Protein AF-A0A7R9IXK2-F1 (afdb_monomer_lite)

Sequence (200 aa):
MEGKEGFDNQINLCRDLGLNPGPPTQKSDTLPLDPHVTKNQTYYYDVICHPTFLPSGLEVESRCATEFIAEFRASGGAAFKRLSPKVIRFARYGCANRPFFHIVVMETKKGQHTQCIEQIGSFDPLTNKYNEKLVSLNFERIKYWIGHGAIPSTPVAELLGLAGFFPVHPRTYMTAWRNRRANESREAVEQSPENIALSN

Radius of gyration: 29.55 Å; chains: 1; bounding box: 87×49×81 Å

Structure (mmCIF, N/CA/C/O backbone):
data_AF-A0A7R9IXK2-F1
#
_entry.id   AF-A0A7R9IXK2-F1
#
loop_
_atom_site.group_PDB
_atom_site.id
_atom_site.type_symbol
_atom_site.label_atom_id
_atom_site.label_alt_id
_atom_site.label_comp_id
_atom_site.label_asym_id
_atom_site.label_entity_id
_atom_site.label_seq_id
_atom_site.pdbx_PDB_ins_code
_atom_site.Cartn_x
_atom_site.Cartn_y
_atom_site.Cartn_z
_atom_site.occupancy
_atom_site.B_iso_or_equiv
_atom_site.auth_seq_id
_atom_site.auth_comp_id
_atom_site.auth_asym_id
_atom_site.auth_atom_id
_atom_site.pdbx_PDB_model_num
ATOM 1 N N . MET A 1 1 ? -8.188 -30.125 -46.316 1.00 49.53 1 MET A N 1
ATOM 2 C CA . MET A 1 1 ? -7.495 -28.856 -46.629 1.00 49.5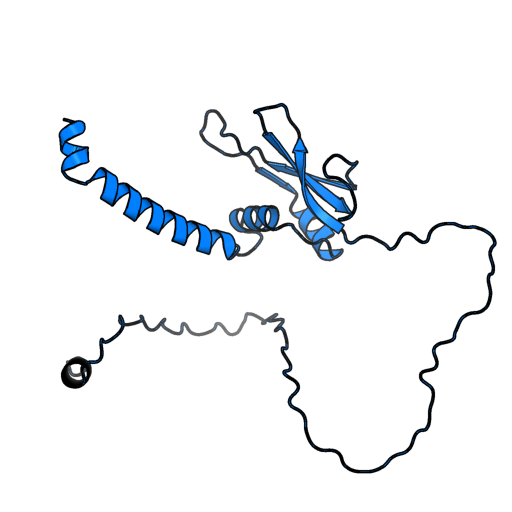3 1 MET A CA 1
ATOM 3 C C . MET A 1 1 ? -8.495 -27.821 -47.162 1.00 49.53 1 MET A C 1
ATOM 5 O O . MET A 1 1 ? -8.186 -27.122 -48.108 1.00 49.53 1 MET A O 1
ATOM 9 N N . GLU A 1 2 ? -9.676 -27.679 -46.548 1.00 48.72 2 GLU A N 1
ATOM 10 C CA . GLU A 1 2 ? -10.772 -26.847 -47.103 1.00 48.72 2 GLU A CA 1
ATOM 11 C C . GLU A 1 2 ? -11.059 -25.575 -46.280 1.00 48.72 2 GLU A C 1
ATOM 13 O O . GLU A 1 2 ? -11.983 -24.828 -46.566 1.00 48.72 2 GLU A O 1
ATOM 18 N N . GLY A 1 3 ? -10.268 -25.295 -45.239 1.00 46.47 3 GLY A N 1
ATOM 19 C CA . GLY A 1 3 ? -10.552 -24.206 -44.293 1.00 46.47 3 GLY A CA 1
ATOM 20 C C . GLY A 1 3 ? -9.885 -22.858 -44.588 1.00 46.47 3 GLY A C 1
ATOM 21 O O . GLY A 1 3 ? -10.083 -21.929 -43.811 1.00 46.47 3 GLY A O 1
ATOM 22 N N . LYS A 1 4 ? -9.059 -22.738 -45.638 1.00 51.41 4 LYS A N 1
ATOM 23 C CA . LYS A 1 4 ? -8.300 -21.500 -45.923 1.00 51.41 4 LYS A CA 1
ATOM 24 C C . LYS A 1 4 ? -8.951 -20.597 -46.974 1.00 51.41 4 LYS A C 1
ATOM 26 O O . LYS A 1 4 ? -8.846 -19.383 -46.860 1.00 51.41 4 LYS A O 1
ATOM 31 N N . GLU A 1 5 ? -9.706 -21.157 -47.919 1.00 53.94 5 GLU A N 1
ATOM 32 C CA . GLU A 1 5 ? -10.264 -20.388 -49.045 1.00 53.94 5 GLU A CA 1
ATOM 33 C C . GLU A 1 5 ? -11.353 -19.384 -48.622 1.00 53.94 5 GLU A C 1
ATOM 35 O O . GLU A 1 5 ? -11.501 -18.324 -49.226 1.00 53.94 5 GLU A O 1
ATOM 40 N N . GLY A 1 6 ? -12.089 -19.662 -47.540 1.00 55.12 6 GLY A N 1
ATOM 41 C CA . GLY A 1 6 ? -13.133 -18.759 -47.041 1.00 55.12 6 GLY A CA 1
ATOM 42 C C . GLY A 1 6 ? -12.601 -17.470 -46.403 1.00 55.12 6 GLY A C 1
ATOM 43 O O . GLY A 1 6 ? -13.255 -16.433 -46.483 1.00 55.12 6 GLY A O 1
ATOM 44 N N . PHE A 1 7 ? -11.411 -17.513 -45.795 1.00 56.81 7 PHE A N 1
ATOM 45 C CA . PHE A 1 7 ? -10.833 -16.364 -45.089 1.00 56.81 7 PHE A CA 1
ATOM 46 C C . PHE A 1 7 ? -10.181 -15.374 -46.064 1.00 56.81 7 PHE A C 1
ATOM 48 O O . PHE A 1 7 ? -10.361 -14.161 -45.937 1.00 56.81 7 PHE A O 1
ATOM 55 N N . ASP A 1 8 ? -9.509 -15.891 -47.095 1.00 60.19 8 ASP A N 1
ATOM 56 C CA . ASP A 1 8 ? -8.846 -15.072 -48.113 1.00 60.19 8 ASP A CA 1
ATOM 57 C C . ASP A 1 8 ? -9.864 -14.299 -48.979 1.00 60.19 8 ASP A C 1
ATOM 59 O O . ASP A 1 8 ? -9.653 -13.125 -49.292 1.00 60.19 8 ASP A O 1
ATOM 63 N N . ASN A 1 9 ? -11.032 -14.892 -49.270 1.00 64.62 9 ASN A N 1
ATOM 64 C CA . ASN A 1 9 ? -12.129 -14.219 -49.983 1.00 64.62 9 ASN A CA 1
ATOM 65 C C . ASN A 1 9 ? -12.739 -13.052 -49.188 1.00 64.62 9 ASN A C 1
ATOM 67 O O . ASN A 1 9 ? -13.148 -12.044 -49.767 1.00 64.62 9 ASN A O 1
ATOM 71 N N . GLN A 1 10 ? -12.760 -13.150 -47.857 1.00 60.91 10 GLN A N 1
ATOM 72 C CA . GLN A 1 10 ? -13.303 -12.111 -46.982 1.00 60.91 10 GLN A CA 1
ATOM 73 C C . GLN A 1 10 ? -12.334 -10.925 -46.824 1.00 60.91 10 GLN A C 1
ATOM 75 O O . GLN A 1 10 ? -12.770 -9.779 -46.731 1.00 60.91 10 GLN A O 1
ATOM 80 N N . ILE A 1 11 ? -11.020 -11.177 -46.867 1.00 63.00 11 ILE A N 1
ATOM 81 C CA . ILE A 1 11 ? -9.988 -10.127 -46.872 1.00 63.00 11 ILE A CA 1
ATOM 82 C C . ILE A 1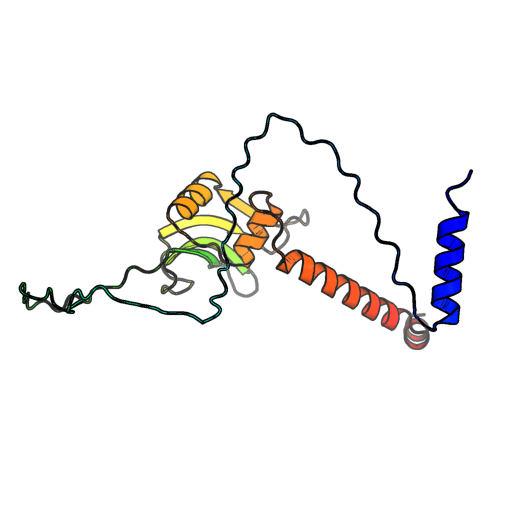 11 ? -10.013 -9.331 -48.183 1.00 63.00 11 ILE A C 1
ATOM 84 O O . ILE A 1 11 ? -9.900 -8.103 -48.150 1.00 63.00 11 ILE A O 1
ATOM 88 N N . ASN A 1 12 ? -10.190 -10.005 -49.324 1.00 62.84 12 ASN A N 1
ATOM 89 C CA . ASN A 1 12 ? -10.242 -9.346 -50.632 1.00 62.84 12 ASN A CA 1
ATOM 90 C C . ASN A 1 12 ? -11.483 -8.444 -50.774 1.00 62.84 12 ASN A C 1
ATOM 92 O O . ASN A 1 12 ? -11.345 -7.294 -51.182 1.00 62.84 12 ASN A O 1
ATOM 96 N N . LEU A 1 13 ? -12.655 -8.891 -50.301 1.00 67.94 13 LEU A N 1
ATOM 97 C CA . LEU A 1 13 ? -13.881 -8.080 -50.294 1.00 67.94 13 LEU A CA 1
ATOM 98 C C . LEU A 1 13 ? -13.763 -6.815 -49.418 1.00 67.94 13 LEU A C 1
ATOM 100 O O . LEU A 1 13 ? -14.253 -5.750 -49.786 1.00 67.94 13 LEU A O 1
ATOM 104 N N . CYS A 1 14 ? -13.088 -6.899 -48.266 1.00 60.91 14 CYS A N 1
ATOM 105 C CA . CYS A 1 14 ? -12.852 -5.736 -47.402 1.00 60.91 14 CYS A CA 1
ATOM 106 C C . CYS A 1 14 ? -11.913 -4.699 -48.043 1.00 60.91 14 CYS A C 1
ATOM 108 O O . CYS A 1 14 ? -12.082 -3.499 -47.815 1.00 60.91 14 CYS A O 1
ATOM 110 N N . ARG A 1 15 ? -10.951 -5.147 -48.863 1.00 64.38 15 ARG A N 1
ATOM 111 C CA . ARG A 1 15 ? -9.993 -4.278 -49.561 1.00 64.38 15 ARG A CA 1
ATOM 112 C C . ARG A 1 15 ? -10.653 -3.512 -50.718 1.00 64.38 15 ARG A C 1
ATOM 114 O O . ARG A 1 15 ? -10.377 -2.325 -50.867 1.00 64.38 15 ARG A O 1
ATOM 121 N N . ASP A 1 16 ? -11.582 -4.139 -51.444 1.00 73.12 16 ASP A N 1
ATOM 122 C CA . ASP A 1 16 ? -12.371 -3.494 -52.511 1.00 73.12 16 ASP A CA 1
ATOM 123 C C . ASP A 1 16 ? -13.359 -2.441 -51.974 1.00 73.12 16 ASP A C 1
ATOM 125 O O . ASP A 1 16 ? -13.679 -1.468 -52.656 1.00 73.12 16 ASP A O 1
ATOM 129 N N . LEU A 1 17 ? -13.808 -2.596 -50.723 1.00 72.44 17 LEU A N 1
ATOM 130 C CA . LEU A 1 17 ? -14.694 -1.651 -50.032 1.00 72.44 17 LEU A CA 1
ATOM 131 C C . LEU A 1 17 ? -13.946 -0.544 -49.261 1.00 72.44 17 LEU A C 1
ATOM 133 O O . LEU A 1 17 ? -14.583 0.276 -48.601 1.00 72.44 17 LEU A O 1
ATOM 137 N N . GLY A 1 18 ? -12.608 -0.500 -49.320 1.00 68.00 18 GLY A N 1
ATOM 138 C CA . GLY A 1 18 ? -11.797 0.528 -48.655 1.00 68.00 18 GLY A CA 1
ATOM 139 C C . GLY A 1 18 ? -11.804 0.464 -47.120 1.00 68.00 18 GLY A C 1
ATOM 140 O O . GLY A 1 18 ? -11.489 1.455 -46.461 1.00 68.00 18 GLY A O 1
ATOM 141 N N . LEU A 1 19 ? -12.164 -0.682 -46.533 1.00 73.19 19 LEU A N 1
ATOM 142 C CA . LEU A 1 19 ? -12.209 -0.886 -45.084 1.00 73.19 19 LEU A CA 1
ATOM 143 C C . LEU A 1 19 ? -10.936 -1.603 -44.611 1.00 73.19 19 LEU A C 1
ATOM 145 O O . LEU A 1 19 ? -10.550 -2.631 -45.163 1.00 73.19 19 LEU A O 1
ATOM 149 N N . ASN A 1 20 ? -10.286 -1.093 -43.559 1.00 69.81 20 ASN A N 1
ATOM 150 C CA . ASN A 1 20 ? -9.118 -1.751 -42.964 1.00 69.81 20 ASN A CA 1
ATOM 151 C C . ASN A 1 20 ? -9.563 -2.904 -42.049 1.00 69.81 20 ASN A C 1
ATOM 153 O O . ASN A 1 20 ? -10.200 -2.634 -41.024 1.00 69.81 20 ASN A O 1
ATOM 157 N N . PRO A 1 21 ? -9.234 -4.174 -42.358 1.00 61.66 21 PRO A N 1
ATOM 158 C CA . PRO A 1 21 ? -9.559 -5.278 -41.469 1.00 61.66 21 PRO A CA 1
ATOM 159 C C . PRO A 1 21 ? -8.714 -5.176 -40.191 1.00 61.66 21 PRO A C 1
ATOM 161 O O . PRO A 1 21 ? -7.486 -5.094 -40.241 1.00 61.66 21 PRO A O 1
ATOM 164 N N . GLY A 1 22 ? -9.380 -5.154 -39.035 1.00 67.69 22 GLY A N 1
ATOM 165 C CA . GLY A 1 22 ? -8.717 -5.207 -37.732 1.00 67.69 22 GLY A CA 1
ATOM 166 C C . GLY A 1 22 ? -7.967 -6.532 -37.515 1.00 67.69 22 GLY A C 1
ATOM 167 O O . GLY A 1 22 ? -8.226 -7.512 -38.218 1.00 67.69 22 GLY A O 1
ATOM 168 N N . PRO A 1 23 ? -7.030 -6.586 -36.550 1.00 66.06 23 PRO A N 1
ATOM 169 C CA . PRO A 1 23 ? -6.229 -7.781 -36.309 1.00 66.06 23 PRO A CA 1
ATOM 170 C C . PRO A 1 23 ? -7.113 -8.964 -35.880 1.00 66.06 23 PRO A C 1
ATOM 172 O O . PRO A 1 23 ? -8.053 -8.767 -35.104 1.00 66.06 23 PRO A O 1
ATOM 175 N N . PRO A 1 24 ? -6.813 -10.195 -36.338 1.00 54.62 24 PRO A N 1
ATOM 176 C CA . PRO A 1 24 ? -7.587 -11.371 -35.971 1.00 54.62 24 PRO A CA 1
ATOM 177 C C . PRO A 1 24 ? -7.443 -11.639 -34.469 1.00 54.62 24 PRO A C 1
ATOM 179 O O . PRO A 1 24 ? -6.370 -11.986 -33.973 1.00 54.62 24 PRO A O 1
ATOM 182 N N . THR A 1 25 ? -8.534 -11.473 -33.728 1.00 62.12 25 THR A N 1
ATOM 183 C CA . THR A 1 25 ? -8.631 -11.875 -32.326 1.00 62.12 25 THR A CA 1
ATOM 184 C C . THR A 1 25 ? -8.639 -13.398 -32.244 1.00 62.12 25 THR A C 1
ATOM 186 O O . THR A 1 25 ? -9.481 -14.059 -32.852 1.00 62.12 25 THR A O 1
ATOM 189 N N . GLN A 1 26 ? -7.697 -13.972 -31.489 1.00 46.84 26 GLN A N 1
ATOM 190 C CA . GLN A 1 26 ? -7.699 -15.408 -31.224 1.00 46.84 26 GLN A CA 1
ATOM 191 C C . GLN A 1 26 ? -8.964 -15.772 -30.445 1.00 46.84 26 GLN A C 1
ATOM 193 O O . GLN A 1 26 ? -9.240 -15.222 -29.378 1.00 46.84 26 GLN A O 1
ATOM 198 N N . LYS A 1 27 ? -9.744 -16.693 -31.011 1.00 42.78 27 LYS A N 1
ATOM 199 C CA . LYS A 1 27 ? -10.873 -17.346 -30.355 1.00 42.78 27 LYS A CA 1
ATOM 200 C C . LYS A 1 27 ? -10.291 -18.077 -29.143 1.00 42.78 27 LYS A C 1
ATOM 202 O O . LYS A 1 27 ? -9.541 -19.028 -29.320 1.00 42.78 27 LYS A O 1
ATOM 207 N N . SER A 1 28 ? -10.554 -17.606 -27.928 1.00 46.72 28 SER A N 1
ATOM 208 C CA . SER A 1 28 ? -10.190 -18.371 -26.737 1.00 46.72 28 SER A CA 1
ATOM 209 C C . SER A 1 28 ? -11.055 -19.624 -26.718 1.00 46.72 28 SER A C 1
ATOM 211 O O . SER A 1 28 ? -12.282 -19.531 -26.607 1.00 46.72 28 SER A O 1
ATOM 213 N N . ASP A 1 29 ? -10.408 -20.772 -26.869 1.00 41.16 29 ASP A N 1
ATOM 214 C CA . ASP A 1 29 ? -11.034 -22.076 -26.768 1.00 41.16 29 ASP A CA 1
ATOM 215 C C . ASP A 1 29 ? -11.790 -22.189 -25.444 1.00 41.16 29 ASP A C 1
ATOM 217 O O . ASP A 1 29 ? -11.273 -21.937 -24.353 1.00 41.16 29 ASP A O 1
ATOM 221 N N . THR A 1 30 ? -13.067 -22.531 -25.563 1.00 45.88 30 THR A N 1
ATOM 222 C CA . THR A 1 30 ? -13.909 -22.896 -24.431 1.00 45.88 30 THR A CA 1
ATOM 223 C C . THR A 1 30 ? -13.385 -24.224 -23.899 1.00 45.88 30 THR A C 1
ATOM 225 O O . THR A 1 30 ? -13.626 -25.267 -24.501 1.00 45.88 30 THR A O 1
ATOM 228 N N . LEU A 1 31 ? -12.644 -24.194 -22.792 1.00 55.72 31 LEU A N 1
ATOM 229 C CA . LEU A 1 31 ? -12.373 -25.409 -22.031 1.00 55.72 31 LEU A CA 1
ATOM 230 C C . LEU A 1 31 ? -13.659 -25.837 -21.297 1.00 55.72 31 LEU A C 1
ATOM 232 O O . LEU A 1 31 ? -14.382 -24.976 -20.783 1.00 55.72 31 LEU A O 1
ATOM 236 N N . PRO A 1 32 ? -13.977 -27.143 -21.272 1.00 45.03 32 PRO A N 1
ATOM 237 C CA . PRO A 1 32 ? -15.193 -27.650 -20.655 1.00 45.03 32 PRO A CA 1
ATOM 238 C C . PRO A 1 32 ? -15.160 -27.439 -19.139 1.00 45.03 32 PRO A C 1
ATOM 240 O O . PRO A 1 32 ? -14.156 -27.687 -18.479 1.00 45.03 32 PRO A O 1
ATOM 243 N N . LEU A 1 33 ? -16.279 -26.953 -18.602 1.00 49.34 33 LEU A N 1
ATOM 244 C CA . LEU A 1 33 ? -16.487 -26.737 -17.175 1.00 49.34 33 LEU A CA 1
ATOM 245 C C . LEU A 1 33 ? -16.529 -28.082 -16.437 1.00 49.34 33 LEU A C 1
ATOM 247 O O . LEU A 1 33 ? -17.398 -28.910 -16.710 1.00 49.34 33 LEU A O 1
ATOM 251 N N . ASP A 1 34 ? -15.640 -28.251 -15.460 1.00 45.44 34 ASP A N 1
ATOM 252 C CA . ASP A 1 34 ? -15.755 -29.279 -14.427 1.00 45.44 34 ASP A CA 1
ATOM 253 C C . ASP A 1 34 ? -17.088 -29.119 -13.660 1.00 45.44 34 ASP A C 1
ATOM 255 O O . ASP A 1 34 ? -17.411 -28.011 -13.214 1.00 45.44 34 ASP A O 1
ATOM 259 N N . PRO A 1 35 ? -17.871 -30.191 -13.431 1.00 48.84 35 PRO A N 1
ATOM 260 C CA . PRO A 1 35 ? -19.197 -30.092 -12.812 1.00 48.84 35 PRO A CA 1
ATOM 261 C C . PRO A 1 35 ? -19.199 -29.889 -11.281 1.00 48.84 35 PRO A C 1
ATOM 263 O O . PRO A 1 35 ? -20.262 -29.963 -10.670 1.00 48.84 35 PRO A O 1
ATOM 266 N N . HIS A 1 36 ? -18.058 -29.613 -10.635 1.00 49.00 36 HIS A N 1
ATOM 267 C CA . HIS A 1 36 ? -17.957 -29.622 -9.164 1.00 49.00 36 HIS A CA 1
ATOM 268 C C . HIS A 1 36 ? -17.561 -28.311 -8.469 1.00 49.00 36 HIS A C 1
ATOM 270 O O . HIS A 1 36 ? -17.360 -28.317 -7.256 1.00 49.00 36 HIS A O 1
ATOM 276 N N . VAL A 1 37 ? -17.524 -27.165 -9.154 1.00 44.81 37 VAL A N 1
ATOM 277 C CA . VAL A 1 37 ? -17.225 -25.881 -8.490 1.00 44.81 37 VAL A CA 1
ATOM 278 C C . VAL A 1 37 ? -18.481 -25.016 -8.397 1.00 44.81 37 VAL A C 1
ATOM 280 O O . VAL A 1 37 ? -18.912 -24.374 -9.354 1.00 44.81 37 VAL A O 1
ATOM 283 N N . THR A 1 38 ? -19.086 -25.009 -7.209 1.00 45.72 38 THR A N 1
ATOM 284 C CA . THR A 1 38 ? -20.214 -24.150 -6.837 1.00 45.72 38 THR A CA 1
ATOM 285 C C . THR A 1 38 ? -19.848 -22.675 -7.015 1.00 45.72 38 THR A C 1
ATOM 287 O O . THR A 1 38 ? -18.959 -22.150 -6.342 1.00 45.72 38 THR A O 1
ATOM 290 N N . LYS A 1 39 ? -20.546 -22.008 -7.937 1.00 39.38 39 LYS A N 1
ATOM 291 C CA . LYS A 1 39 ? -20.426 -20.578 -8.228 1.00 39.38 39 LYS A CA 1
ATOM 292 C C . LYS A 1 39 ? -20.953 -19.753 -7.051 1.00 39.38 39 LYS A C 1
ATOM 294 O O . LYS A 1 39 ? -22.161 -19.670 -6.866 1.00 39.38 39 LYS A O 1
ATOM 299 N N . ASN A 1 40 ? -20.072 -19.040 -6.355 1.00 46.88 40 ASN A N 1
ATOM 300 C CA . ASN A 1 40 ? -20.459 -17.827 -5.632 1.00 46.88 40 ASN A CA 1
ATOM 301 C C . ASN A 1 40 ? -20.127 -16.624 -6.519 1.00 46.88 40 ASN A C 1
ATOM 303 O O . ASN A 1 40 ? -19.137 -15.925 -6.322 1.00 46.88 40 ASN A O 1
ATOM 307 N N . GLN A 1 41 ? -20.948 -16.441 -7.551 1.00 43.44 41 GLN A N 1
ATOM 308 C CA . GLN A 1 41 ? -20.987 -15.231 -8.360 1.00 43.44 41 GLN A CA 1
ATOM 309 C C . GLN A 1 41 ? -21.980 -14.259 -7.722 1.00 43.44 41 GLN A C 1
ATOM 311 O O . GLN A 1 41 ? -23.189 -14.391 -7.888 1.00 43.44 41 GLN A O 1
ATOM 316 N N . THR A 1 42 ? -21.477 -13.271 -6.993 1.00 40.56 42 THR A N 1
ATOM 317 C CA . THR A 1 42 ? -22.252 -12.075 -6.660 1.00 40.56 42 THR A CA 1
ATOM 318 C C . THR A 1 42 ? -22.159 -11.117 -7.843 1.00 40.56 42 THR A C 1
ATOM 320 O O . THR A 1 42 ? -21.148 -10.445 -8.040 1.00 40.56 42 THR A O 1
ATOM 323 N N . TYR A 1 43 ? -23.209 -11.095 -8.661 1.00 42.31 43 TYR A N 1
ATOM 324 C CA . TYR A 1 43 ? -23.399 -10.106 -9.715 1.00 42.31 43 TYR A CA 1
ATOM 325 C C . TYR A 1 43 ? -24.003 -8.822 -9.135 1.00 42.31 43 TYR A C 1
ATOM 327 O O . TYR A 1 43 ? -24.953 -8.855 -8.354 1.00 42.31 43 TYR A O 1
ATOM 335 N N . TYR A 1 44 ? -23.415 -7.697 -9.533 1.00 39.09 44 TYR A N 1
ATOM 336 C CA . TYR A 1 44 ? -23.943 -6.344 -9.381 1.00 39.09 44 TYR A CA 1
ATOM 337 C C . TYR A 1 44 ? -25.162 -6.194 -10.311 1.00 39.09 44 TYR A C 1
ATOM 339 O O . TYR A 1 44 ? -25.066 -6.557 -11.483 1.00 39.09 44 TYR A O 1
ATOM 347 N N . TYR A 1 45 ? -26.291 -5.683 -9.816 1.00 38.66 45 TYR A N 1
ATOM 348 C CA . TYR A 1 45 ? -27.437 -5.317 -10.655 1.00 38.66 45 TYR A CA 1
ATOM 349 C C . TYR A 1 45 ? -27.381 -3.817 -10.954 1.00 38.66 45 TYR A C 1
ATOM 351 O O . TYR A 1 45 ? -27.554 -3.013 -10.042 1.00 38.66 45 TYR A O 1
ATOM 359 N N . ASP A 1 46 ? -27.202 -3.455 -12.225 1.00 41.09 46 ASP A N 1
ATOM 360 C CA . ASP A 1 46 ? -27.562 -2.132 -12.739 1.00 41.09 46 ASP A CA 1
ATOM 361 C C . ASP A 1 46 ? -28.967 -2.229 -13.343 1.00 41.09 46 ASP A C 1
ATOM 363 O O . ASP A 1 46 ? -29.162 -2.794 -14.420 1.00 41.09 46 ASP A O 1
ATOM 367 N N . VAL A 1 47 ? -29.967 -1.698 -12.636 1.00 37.16 47 VAL A N 1
ATOM 368 C CA . VAL A 1 47 ? -31.313 -1.501 -13.187 1.00 37.16 47 VAL A CA 1
ATOM 369 C C . VAL A 1 47 ? -31.412 -0.060 -13.663 1.00 37.16 47 VAL A C 1
ATOM 371 O O . VAL A 1 47 ? -31.538 0.879 -12.879 1.00 37.16 47 VAL A O 1
ATOM 374 N N . ILE A 1 48 ? -31.341 0.098 -14.980 1.00 41.28 48 ILE A N 1
ATOM 375 C CA . ILE A 1 48 ? -31.661 1.333 -15.687 1.00 41.28 48 ILE A CA 1
ATOM 376 C C . ILE A 1 48 ? -33.189 1.481 -15.666 1.00 41.28 48 ILE A C 1
ATOM 378 O O . ILE A 1 48 ? -33.902 0.729 -16.328 1.00 41.28 48 ILE A O 1
ATOM 382 N N . CYS A 1 49 ? -33.703 2.438 -14.891 1.00 34.66 49 CYS A N 1
ATOM 383 C CA . CYS A 1 49 ? -35.115 2.818 -14.917 1.00 34.66 49 CYS A CA 1
ATOM 384 C C . CYS A 1 49 ? -35.437 3.572 -16.218 1.00 34.66 49 CYS A C 1
ATOM 386 O O . CYS A 1 49 ? -35.063 4.734 -16.367 1.00 34.66 49 CYS A O 1
ATOM 388 N N . HIS A 1 50 ? -36.168 2.932 -17.132 1.00 38.66 50 HIS A N 1
ATOM 389 C CA . HIS A 1 50 ? -36.890 3.612 -18.211 1.00 38.66 50 HIS A CA 1
ATOM 390 C C . HIS A 1 50 ? -38.337 3.892 -17.754 1.00 38.66 50 HIS A C 1
ATOM 392 O O . HIS A 1 50 ? -38.965 3.004 -17.173 1.00 38.66 50 HIS A O 1
ATOM 398 N N . PRO A 1 51 ? -38.887 5.100 -17.977 1.00 46.41 51 PRO A N 1
ATOM 399 C CA . PRO A 1 51 ? -40.229 5.459 -17.539 1.00 46.41 51 PRO A CA 1
ATOM 400 C C . PRO A 1 51 ? -41.259 5.013 -18.580 1.00 46.41 51 PRO A C 1
ATOM 402 O O . PRO A 1 51 ? -41.065 5.299 -19.754 1.00 46.41 51 PRO A O 1
ATOM 405 N N . THR A 1 52 ? -42.347 4.360 -18.154 1.00 40.72 52 THR A N 1
ATOM 406 C CA . THR A 1 52 ? -43.743 4.641 -18.565 1.00 40.72 52 THR A CA 1
ATOM 407 C C . THR A 1 52 ? -44.700 3.548 -18.085 1.00 40.72 52 THR A C 1
ATOM 409 O O . THR A 1 52 ? -44.355 2.372 -18.102 1.00 40.72 52 THR A O 1
ATOM 412 N N . PHE A 1 53 ? -45.934 3.983 -17.805 1.00 34.28 53 PHE A N 1
ATOM 413 C CA . PHE A 1 53 ? -47.188 3.217 -17.763 1.00 34.28 53 PHE A CA 1
ATOM 414 C C . PHE A 1 53 ? -47.756 2.869 -16.371 1.00 34.28 53 PHE A C 1
ATOM 416 O O . PHE A 1 53 ? -47.615 1.769 -15.849 1.00 34.28 53 PHE A O 1
ATOM 423 N N . LEU A 1 54 ? -48.467 3.854 -15.807 1.00 42.56 54 LEU A N 1
ATOM 424 C CA . LEU A 1 54 ? -49.610 3.658 -14.901 1.00 42.56 54 LEU A CA 1
ATOM 425 C C . LEU A 1 54 ? -50.753 2.965 -15.669 1.00 42.56 54 LEU A C 1
ATOM 427 O O . LEU A 1 54 ? -50.948 3.287 -16.844 1.00 42.56 54 LEU A O 1
ATOM 431 N N . PRO A 1 55 ? -51.550 2.087 -15.026 1.00 41.97 55 PRO A N 1
ATOM 432 C CA . PRO A 1 55 ? -52.831 2.591 -14.517 1.00 41.97 55 PRO A CA 1
ATOM 433 C C . PRO A 1 55 ? -53.374 1.945 -13.221 1.00 41.97 55 PRO A C 1
ATOM 435 O O . PRO A 1 55 ? -53.067 0.816 -12.854 1.00 41.97 55 PRO A O 1
ATOM 438 N N . SER A 1 56 ? -54.280 2.724 -12.617 1.00 43.69 56 SER A N 1
ATOM 439 C CA . SER A 1 56 ? -55.470 2.351 -11.833 1.00 43.69 56 SER A CA 1
ATOM 440 C C . SER A 1 56 ? -55.313 1.636 -10.484 1.00 43.69 56 SER A C 1
ATOM 442 O O . SER A 1 56 ? -55.355 0.415 -10.399 1.00 43.69 56 SER A O 1
ATOM 444 N N . GLY A 1 57 ? -55.367 2.447 -9.422 1.00 40.78 57 GLY A N 1
ATOM 445 C CA . GLY A 1 57 ? -56.488 2.362 -8.480 1.00 40.78 57 GLY A CA 1
ATOM 446 C C . GLY A 1 57 ? -56.379 1.342 -7.351 1.00 40.78 57 GLY A C 1
ATOM 447 O O . GLY A 1 57 ? -57.089 0.345 -7.356 1.00 40.78 57 GLY A O 1
ATOM 448 N N . LEU A 1 58 ? -55.601 1.675 -6.321 1.00 39.09 58 LEU A N 1
ATOM 449 C CA . LEU A 1 58 ? -56.001 1.397 -4.943 1.00 39.09 58 LEU A CA 1
ATOM 450 C C . LEU A 1 58 ? -55.447 2.507 -4.043 1.00 39.09 58 LEU A C 1
ATOM 452 O O . LEU A 1 58 ? -54.236 2.656 -3.880 1.00 39.09 58 LEU A O 1
ATOM 456 N N . GLU A 1 59 ? -56.351 3.328 -3.524 1.00 39.50 59 GLU A N 1
ATOM 457 C CA . GLU A 1 59 ? -56.055 4.370 -2.550 1.00 39.50 59 GLU A CA 1
ATOM 458 C C . GLU A 1 59 ? -55.705 3.723 -1.206 1.00 39.50 59 GLU A C 1
ATOM 460 O O . GLU A 1 59 ? -56.527 3.057 -0.581 1.00 39.50 59 GLU A O 1
ATOM 465 N N . VAL A 1 60 ? -54.481 3.953 -0.739 1.00 38.94 60 VAL A N 1
ATOM 466 C CA . VAL A 1 60 ? -54.197 4.048 0.694 1.00 38.94 60 VAL A CA 1
ATOM 467 C C . VAL A 1 60 ? -53.576 5.410 0.912 1.00 38.94 60 VAL A C 1
ATOM 469 O O . VAL A 1 60 ? -52.413 5.669 0.597 1.00 38.94 60 VAL A O 1
ATOM 472 N N . GLU A 1 61 ? -54.423 6.313 1.386 1.00 35.41 61 GLU A N 1
ATOM 473 C CA . GLU A 1 61 ? -54.042 7.637 1.816 1.00 35.41 61 GLU A CA 1
ATOM 474 C C . GLU A 1 61 ? -52.998 7.565 2.934 1.00 35.41 61 GLU A C 1
ATOM 476 O O . GLU A 1 61 ? -53.255 7.123 4.050 1.00 35.41 61 GLU A O 1
ATOM 481 N N . SER A 1 62 ? -51.880 8.217 2.646 1.00 36.50 62 SER A N 1
ATOM 482 C CA . SER A 1 62 ? -51.294 9.219 3.528 1.00 36.50 62 SER A CA 1
ATOM 483 C C . SER A 1 62 ? -50.408 8.750 4.692 1.00 36.50 62 SER A C 1
ATOM 485 O O . SER A 1 62 ? -50.780 7.992 5.580 1.00 36.50 62 SER A O 1
ATOM 487 N N . ARG A 1 63 ? -49.250 9.427 4.726 1.00 40.12 63 ARG A N 1
ATOM 488 C CA . ARG A 1 63 ? -48.336 9.644 5.858 1.00 40.12 63 ARG A CA 1
ATOM 489 C C . ARG A 1 63 ? -47.276 8.566 6.083 1.00 40.12 63 ARG A C 1
ATOM 491 O O . ARG A 1 63 ? -47.176 7.963 7.143 1.00 40.12 63 ARG A O 1
ATOM 498 N N . CYS A 1 64 ? -46.306 8.533 5.166 1.00 28.97 64 CYS A N 1
ATOM 499 C CA . CYS A 1 64 ? -44.900 8.487 5.582 1.00 28.97 64 CYS A CA 1
ATOM 500 C C . CYS A 1 64 ? -44.570 9.817 6.291 1.00 28.97 64 CYS A C 1
ATOM 502 O O . CYS A 1 64 ? -43.932 10.705 5.728 1.00 28.97 64 CYS A O 1
ATOM 504 N N . ALA A 1 65 ? -45.112 10.003 7.494 1.00 39.25 65 ALA A N 1
ATOM 505 C CA . ALA A 1 65 ? -44.743 11.102 8.361 1.00 39.25 65 ALA A CA 1
ATOM 506 C C . ALA A 1 65 ? -43.400 10.750 9.002 1.00 39.25 65 ALA A C 1
ATOM 508 O O . ALA A 1 65 ? -43.283 9.851 9.830 1.00 39.25 65 ALA A O 1
ATOM 509 N N . THR A 1 66 ? -42.374 11.484 8.589 1.00 47.78 66 THR A N 1
ATOM 510 C CA . THR A 1 66 ? -41.490 12.170 9.528 1.00 47.78 66 THR A CA 1
ATOM 511 C C . THR A 1 66 ? -42.223 12.414 10.849 1.00 47.78 66 THR A C 1
ATOM 513 O O . THR A 1 66 ? -43.169 13.187 10.840 1.00 47.78 66 THR A O 1
ATOM 516 N N . GLU A 1 67 ? -41.829 11.719 11.918 1.00 42.91 67 GLU A N 1
ATOM 517 C CA . GLU A 1 67 ? -41.962 12.083 13.343 1.00 42.91 67 GLU A CA 1
ATOM 518 C C . GLU A 1 67 ? -42.056 10.823 14.209 1.00 42.91 67 GLU A C 1
ATOM 520 O O . GLU A 1 67 ? -43.120 10.300 14.519 1.00 42.91 67 GLU A O 1
ATOM 525 N N . PHE A 1 68 ? -40.896 10.372 14.679 1.00 29.59 68 PHE A N 1
ATOM 526 C CA . PHE A 1 68 ? -40.812 9.857 16.039 1.00 29.59 68 PHE A CA 1
ATOM 527 C C . PHE A 1 68 ? -39.671 10.602 16.730 1.00 29.59 68 PHE A C 1
ATOM 529 O O . PHE A 1 68 ? -38.553 10.111 16.875 1.00 29.59 68 PHE A O 1
ATOM 536 N N . ILE A 1 69 ? -39.946 11.864 17.064 1.00 44.06 69 ILE A N 1
ATOM 537 C CA . ILE A 1 69 ? -39.191 12.612 18.064 1.00 44.06 69 ILE A CA 1
ATOM 538 C C . ILE A 1 69 ? -40.165 12.978 19.173 1.00 44.06 69 ILE A C 1
ATOM 540 O O . ILE A 1 69 ? -41.001 13.853 18.991 1.00 44.06 69 ILE A O 1
ATOM 544 N N . ALA A 1 70 ? -40.000 12.318 20.312 1.00 37.00 70 ALA A N 1
ATOM 545 C CA . ALA A 1 70 ? -40.003 12.865 21.670 1.00 37.00 70 ALA A CA 1
ATOM 546 C C . ALA A 1 70 ? -39.826 11.638 22.594 1.00 37.00 70 ALA A C 1
ATOM 548 O O . ALA A 1 70 ? -40.419 10.600 22.351 1.00 37.00 70 ALA A O 1
ATOM 549 N N . GLU A 1 71 ? -39.001 11.595 23.631 1.00 36.06 71 GLU A N 1
ATOM 550 C CA . GLU A 1 71 ? -38.476 12.678 24.433 1.00 36.06 71 GLU A CA 1
ATOM 551 C C . GLU A 1 71 ? -37.364 12.093 25.313 1.00 36.06 71 GLU A C 1
ATOM 553 O O . GLU A 1 71 ? -37.612 11.347 26.250 1.00 36.06 71 GLU A O 1
ATOM 558 N N . PHE A 1 72 ? -36.115 12.434 25.023 1.00 32.09 72 PHE A N 1
ATOM 559 C CA . PHE A 1 72 ? -35.167 12.720 26.090 1.00 32.09 72 PHE A CA 1
ATOM 560 C C . PHE A 1 72 ? -34.423 13.963 25.650 1.00 32.09 72 PHE A C 1
ATOM 562 O O . PHE A 1 72 ? -33.412 13.925 24.948 1.00 32.09 72 PHE A O 1
ATOM 569 N N . ARG A 1 73 ? -34.971 15.101 26.069 1.00 43.50 73 ARG A N 1
ATOM 570 C CA . ARG A 1 73 ? -34.274 16.379 26.116 1.00 43.50 73 ARG A CA 1
ATOM 571 C C . ARG A 1 73 ? -33.219 16.279 27.224 1.00 43.50 73 ARG A C 1
ATOM 573 O O . ARG A 1 73 ? -33.299 16.954 28.240 1.00 43.50 73 ARG A O 1
ATOM 580 N N . ALA A 1 74 ? -32.250 15.380 27.059 1.00 50.75 74 ALA A N 1
ATOM 581 C CA . ALA A 1 74 ? -31.049 15.403 27.864 1.00 50.75 74 ALA A CA 1
ATOM 582 C C . ALA A 1 74 ? -30.282 16.647 27.417 1.00 50.75 74 ALA A C 1
ATOM 584 O O . ALA A 1 74 ? -29.702 16.698 26.334 1.00 50.75 74 ALA A O 1
ATOM 585 N N . SER A 1 75 ? -30.352 17.680 28.246 1.00 58.31 75 SER A N 1
ATOM 586 C CA . SER A 1 75 ? -29.510 18.870 28.241 1.00 58.31 75 SER A CA 1
ATOM 587 C C . SER A 1 75 ? -28.048 18.475 28.476 1.00 58.31 75 SER A C 1
ATOM 589 O O . SER A 1 75 ? -27.461 18.752 29.516 1.00 58.31 75 SER A O 1
ATOM 591 N N . GLY A 1 76 ? -27.472 17.764 27.517 1.00 51.91 76 GLY A N 1
ATOM 592 C CA . GLY A 1 76 ? -26.084 17.354 27.478 1.00 51.91 76 GLY A CA 1
ATOM 593 C C . GLY A 1 76 ? -25.660 17.376 26.023 1.00 51.91 76 GLY A C 1
ATOM 594 O O . GLY A 1 76 ? -25.973 16.461 25.270 1.00 51.91 76 GLY A O 1
ATOM 595 N N . GLY A 1 77 ? -24.983 18.448 25.612 1.00 60.84 77 GLY A N 1
ATOM 596 C CA . GLY A 1 77 ? -24.455 18.642 24.259 1.00 60.84 77 GLY A CA 1
ATOM 597 C C . GLY A 1 77 ? -23.303 17.691 23.916 1.00 60.84 77 GLY A C 1
ATOM 598 O O . GLY A 1 77 ? -22.248 18.130 23.468 1.00 60.84 77 GLY A O 1
ATOM 599 N N . ALA A 1 78 ? -23.466 16.387 24.139 1.00 57.06 78 ALA A N 1
ATOM 600 C CA . ALA A 1 78 ? -22.548 15.387 23.632 1.00 57.06 78 ALA A CA 1
ATOM 601 C C . ALA A 1 78 ? -22.763 15.292 22.119 1.00 57.06 78 ALA A C 1
ATOM 603 O O . ALA A 1 78 ? -23.751 14.734 21.645 1.00 57.06 78 ALA A O 1
ATOM 604 N N . ALA A 1 79 ? -21.846 15.881 21.352 1.00 62.72 79 ALA A N 1
ATOM 605 C CA . ALA A 1 79 ? -21.852 15.774 19.902 1.00 62.72 79 ALA A CA 1
ATOM 606 C C . ALA A 1 79 ? -21.906 14.290 19.500 1.00 62.72 79 ALA A C 1
ATOM 608 O O . ALA A 1 79 ? -20.936 13.554 19.704 1.00 62.72 79 ALA A O 1
ATOM 609 N N . PHE A 1 80 ? -23.031 13.853 18.925 1.00 59.81 80 PHE A N 1
ATOM 610 C CA . PHE A 1 80 ? -23.174 12.531 18.321 1.00 59.81 80 PHE A CA 1
ATOM 611 C C . PHE A 1 80 ? -22.172 12.427 17.167 1.00 59.81 80 PHE A C 1
ATOM 613 O O . PHE A 1 80 ? -22.419 12.869 16.040 1.00 59.81 80 PHE A O 1
ATOM 620 N N . LYS A 1 81 ? -20.976 11.905 17.452 1.00 63.69 81 LYS A N 1
ATOM 621 C CA . LYS A 1 81 ? -19.960 11.681 16.427 1.00 63.69 81 LYS A CA 1
ATOM 622 C C . LYS A 1 81 ? -20.492 10.591 15.507 1.00 63.69 81 LYS A C 1
ATOM 624 O O . LYS A 1 81 ? -20.516 9.424 15.884 1.00 63.69 81 LYS A O 1
ATOM 629 N N . ARG A 1 82 ? -20.890 10.963 14.283 1.00 65.50 82 ARG A N 1
ATOM 630 C CA . ARG A 1 82 ? -21.176 9.984 13.224 1.00 65.50 82 ARG A CA 1
ATOM 631 C C . ARG A 1 82 ? -19.984 9.033 13.114 1.00 65.50 82 ARG A C 1
ATOM 633 O O . ARG A 1 82 ? -18.879 9.502 12.809 1.00 65.50 82 ARG A O 1
ATOM 640 N N . LEU A 1 83 ? -20.229 7.744 13.354 1.00 75.44 83 LEU A N 1
ATOM 641 C CA . LEU A 1 83 ? -19.255 6.663 13.214 1.00 75.44 83 LEU A CA 1
ATOM 642 C C . LEU A 1 83 ? -18.568 6.793 11.853 1.00 75.44 83 LEU A C 1
ATOM 644 O O . LEU A 1 83 ? -19.218 6.798 10.808 1.00 75.44 83 LEU A O 1
ATOM 648 N N . SER A 1 84 ? -17.252 6.981 11.868 1.00 87.69 84 SER A N 1
ATOM 649 C CA . SER A 1 84 ? -16.471 7.073 10.639 1.00 87.69 84 SER A CA 1
ATOM 650 C C . SER A 1 84 ? -16.246 5.668 10.075 1.00 87.69 84 SER A C 1
ATOM 652 O O . SER A 1 84 ? -15.971 4.747 10.855 1.00 87.69 84 SER A O 1
ATOM 654 N N . PRO A 1 85 ? -16.302 5.481 8.744 1.00 92.75 85 PRO A N 1
ATOM 655 C CA . PRO A 1 85 ? -15.873 4.229 8.140 1.00 92.75 85 PRO A CA 1
ATOM 656 C C . PRO A 1 85 ? -14.391 3.985 8.438 1.00 92.75 85 PRO A C 1
ATOM 658 O O . PRO A 1 85 ? -13.608 4.922 8.650 1.00 92.75 85 PRO A O 1
ATOM 661 N N . LYS A 1 86 ? -14.027 2.704 8.490 1.00 95.44 86 LYS A N 1
ATOM 662 C CA . LYS A 1 86 ? -12.663 2.263 8.759 1.00 95.44 86 LYS A CA 1
ATOM 663 C C . LYS A 1 86 ? -11.977 2.025 7.423 1.00 95.44 86 LYS A C 1
ATOM 665 O O . LYS A 1 86 ? -12.581 1.514 6.484 1.00 95.44 86 LYS A O 1
ATOM 670 N N . VAL A 1 87 ? -10.720 2.420 7.340 1.00 97.19 87 VAL A N 1
ATOM 671 C CA . VAL A 1 87 ? -9.916 2.352 6.126 1.00 97.19 87 VAL A CA 1
ATOM 672 C C . VAL A 1 87 ? -8.581 1.700 6.451 1.00 97.19 87 VAL A C 1
ATOM 674 O O . VAL A 1 87 ? -7.959 2.014 7.470 1.00 97.19 87 VAL A O 1
ATOM 677 N N . ILE A 1 88 ? -8.139 0.804 5.572 1.00 97.62 88 ILE A N 1
ATOM 678 C CA . ILE A 1 88 ? -6.782 0.260 5.597 1.00 97.62 88 ILE A CA 1
ATOM 679 C C . ILE A 1 88 ? -5.941 1.145 4.680 1.00 97.62 88 ILE A C 1
ATOM 681 O O . ILE A 1 88 ? -6.176 1.214 3.472 1.00 97.62 88 ILE A O 1
ATOM 685 N N . ARG A 1 89 ? -4.990 1.881 5.254 1.00 97.19 89 ARG A N 1
ATOM 686 C CA . ARG A 1 89 ? -4.189 2.874 4.524 1.00 97.19 89 ARG A CA 1
ATOM 687 C C . ARG A 1 89 ? -2.739 2.891 4.990 1.00 97.19 89 ARG A C 1
ATOM 689 O O . ARG A 1 89 ? -2.412 2.363 6.049 1.00 97.19 89 ARG A O 1
ATOM 696 N N . PHE A 1 90 ? -1.885 3.544 4.205 1.00 97.38 90 PHE A N 1
ATOM 697 C CA . PHE A 1 90 ? -0.498 3.783 4.582 1.00 97.38 90 PHE A CA 1
ATOM 698 C C . PHE A 1 90 ? -0.374 4.999 5.498 1.00 97.38 90 PHE A C 1
ATOM 700 O O . PHE A 1 90 ? -0.749 6.120 5.140 1.00 97.38 90 PHE A O 1
ATOM 707 N N . ALA A 1 91 ? 0.215 4.785 6.664 1.00 96.69 91 ALA A N 1
ATOM 708 C CA . ALA A 1 91 ? 0.735 5.848 7.503 1.00 96.69 91 ALA A CA 1
ATOM 709 C C . ALA A 1 91 ? 2.222 6.031 7.191 1.00 96.69 91 ALA A C 1
ATOM 711 O O . ALA A 1 91 ? 2.990 5.068 7.215 1.00 96.69 91 ALA A O 1
ATOM 712 N N . ARG A 1 92 ? 2.614 7.260 6.841 1.00 95.44 92 ARG A N 1
ATOM 713 C CA . ARG A 1 92 ? 4.009 7.599 6.565 1.00 95.44 92 ARG A CA 1
ATOM 714 C C . ARG A 1 92 ? 4.753 7.793 7.883 1.00 95.44 92 ARG A C 1
ATOM 716 O O . ARG A 1 92 ? 4.346 8.600 8.714 1.00 95.44 92 ARG A O 1
ATOM 723 N N . TYR A 1 93 ? 5.863 7.090 8.004 1.00 95.44 93 TYR A N 1
ATOM 724 C CA . TYR A 1 93 ? 6.857 7.183 9.061 1.00 95.44 93 TYR A CA 1
ATOM 725 C C . TYR A 1 93 ? 8.250 7.356 8.431 1.00 95.44 93 TYR A C 1
ATOM 727 O O . TYR A 1 93 ? 8.405 7.386 7.204 1.00 95.44 93 TYR A O 1
ATOM 735 N N . GLY A 1 94 ? 9.267 7.491 9.278 1.00 95.00 94 GLY A N 1
ATOM 736 C CA . GLY A 1 94 ? 10.657 7.658 8.860 1.00 95.00 94 GLY A CA 1
ATOM 737 C C . GLY A 1 94 ? 11.106 9.115 8.786 1.00 95.00 94 GLY A C 1
ATOM 738 O O . GLY A 1 94 ? 10.397 10.039 9.186 1.00 95.00 94 GLY A O 1
ATOM 739 N N . CYS A 1 95 ? 12.326 9.301 8.294 1.00 96.00 95 CYS A N 1
ATOM 740 C CA . CYS A 1 95 ? 12.990 10.596 8.210 1.00 96.00 95 CYS A CA 1
ATOM 741 C C . CYS A 1 95 ? 12.777 11.249 6.835 1.00 96.00 95 CYS A C 1
ATOM 743 O O . CYS A 1 95 ? 12.280 10.632 5.885 1.00 96.00 95 CYS A O 1
ATOM 745 N N . ALA A 1 96 ? 13.199 12.508 6.701 1.00 96.25 96 ALA A N 1
ATOM 746 C CA . ALA A 1 96 ? 13.330 13.137 5.390 1.00 96.25 96 ALA A CA 1
ATOM 747 C C . ALA A 1 96 ? 14.208 12.263 4.473 1.00 96.25 96 ALA A C 1
ATOM 749 O O . ALA A 1 96 ? 15.191 11.681 4.925 1.00 96.25 96 ALA A O 1
ATOM 750 N N . ASN A 1 97 ? 13.824 12.126 3.200 1.00 95.50 97 ASN A N 1
ATOM 751 C CA . ASN A 1 97 ? 14.503 11.298 2.188 1.00 95.50 97 ASN A CA 1
ATOM 752 C C . ASN A 1 97 ? 14.621 9.786 2.497 1.00 95.50 97 ASN A C 1
ATOM 754 O O . ASN A 1 97 ? 15.149 9.040 1.677 1.00 95.50 97 ASN A O 1
ATOM 758 N N . ARG A 1 98 ? 14.071 9.302 3.620 1.00 96.38 98 ARG A N 1
ATOM 759 C CA . ARG A 1 98 ? 13.959 7.877 3.971 1.00 96.38 98 ARG A CA 1
ATOM 760 C C . ARG A 1 98 ? 12.498 7.551 4.318 1.00 96.38 98 ARG A C 1
ATOM 762 O O . ARG A 1 98 ? 12.152 7.485 5.499 1.00 96.38 98 ARG A O 1
ATOM 769 N N . PRO A 1 99 ? 11.613 7.404 3.313 1.00 96.56 99 PRO A N 1
ATOM 770 C CA . PRO A 1 99 ? 10.215 7.073 3.559 1.00 96.56 99 PRO A CA 1
ATOM 771 C C . PRO A 1 99 ? 10.073 5.633 4.057 1.00 96.56 99 PRO A C 1
ATOM 773 O O . PRO A 1 99 ? 10.646 4.717 3.478 1.00 96.56 99 PRO A O 1
ATOM 776 N N . PHE A 1 100 ? 9.256 5.436 5.087 1.00 97.31 100 PHE A N 1
ATOM 777 C CA . PHE A 1 100 ? 8.861 4.123 5.583 1.00 97.31 100 PHE A CA 1
ATOM 778 C C . PHE A 1 100 ? 7.356 4.120 5.841 1.00 97.31 100 PHE A C 1
ATOM 780 O O . PHE A 1 100 ? 6.817 5.100 6.354 1.00 97.31 100 PHE A O 1
ATOM 787 N N . PHE A 1 101 ? 6.647 3.059 5.467 1.00 97.50 101 PHE A N 1
ATOM 788 C CA . PHE A 1 101 ? 5.192 3.029 5.581 1.00 97.50 101 PHE A CA 1
ATOM 789 C C . PHE A 1 101 ? 4.725 1.924 6.521 1.00 97.50 101 PHE A C 1
ATOM 791 O O . PHE A 1 101 ? 5.150 0.775 6.435 1.00 97.50 101 PHE A O 1
ATOM 798 N N . HIS A 1 102 ? 3.782 2.261 7.394 1.00 97.38 102 HIS A N 1
ATOM 799 C CA . HIS A 1 102 ? 3.012 1.281 8.147 1.00 97.38 102 HIS A CA 1
ATOM 800 C C . HIS A 1 102 ? 1.649 1.086 7.501 1.00 97.38 102 HIS A C 1
ATOM 802 O O . HIS A 1 102 ? 0.996 2.048 7.091 1.00 97.38 102 HIS A O 1
ATOM 808 N N . ILE A 1 103 ? 1.217 -0.167 7.424 1.00 97.69 103 ILE A N 1
ATOM 809 C CA . ILE A 1 103 ? -0.118 -0.535 6.963 1.00 97.69 103 ILE A CA 1
ATOM 810 C C . ILE A 1 103 ? -0.998 -0.579 8.199 1.00 97.69 103 ILE A C 1
ATOM 812 O O . ILE A 1 103 ? -0.814 -1.425 9.076 1.00 97.69 103 ILE A O 1
ATOM 816 N N . VAL A 1 104 ? -1.919 0.374 8.287 1.00 97.94 104 VAL A N 1
ATOM 817 C CA . VAL A 1 104 ? -2.695 0.621 9.501 1.00 97.94 104 VAL A CA 1
ATOM 818 C C . VAL A 1 104 ? -4.184 0.663 9.207 1.00 97.94 104 VAL A C 1
ATOM 820 O O . VAL A 1 104 ? -4.613 1.104 8.135 1.00 97.94 104 VAL A O 1
ATOM 823 N N . VAL A 1 105 ? -4.971 0.264 10.201 1.00 97.75 105 VAL A N 1
ATOM 824 C CA . VAL A 1 105 ? -6.414 0.503 10.232 1.00 97.75 105 VAL A CA 1
ATOM 825 C C . VAL A 1 105 ? -6.675 1.788 10.989 1.00 97.75 105 VAL A C 1
ATOM 827 O O . VAL A 1 105 ? -6.269 1.958 12.142 1.00 97.75 105 VAL A O 1
ATOM 830 N N . MET A 1 106 ? -7.366 2.710 10.334 1.00 96.56 106 MET A N 1
ATOM 831 C CA . MET A 1 106 ? -7.754 3.986 10.918 1.00 96.56 106 MET A CA 1
ATOM 832 C C . MET A 1 106 ? -9.166 4.368 10.502 1.00 96.56 106 MET A C 1
ATOM 834 O O . MET A 1 106 ? -9.733 3.821 9.564 1.00 96.56 106 MET A O 1
ATOM 838 N N . GLU A 1 107 ? -9.732 5.354 11.183 1.00 94.56 107 GLU A N 1
ATOM 839 C CA . GLU A 1 107 ? -10.923 6.038 10.691 1.00 94.56 107 GLU A CA 1
ATOM 840 C C . GLU A 1 107 ? -10.562 6.982 9.541 1.00 94.56 107 GLU A C 1
ATOM 842 O O . GLU A 1 107 ? -9.555 7.692 9.609 1.00 94.56 107 GLU A O 1
ATOM 847 N N . THR A 1 108 ? -11.421 7.069 8.525 1.00 93.62 108 THR A N 1
ATOM 848 C CA . THR A 1 108 ? -11.183 7.917 7.344 1.00 93.62 108 THR A CA 1
ATOM 849 C C . THR A 1 108 ? -10.987 9.394 7.690 1.00 93.62 108 THR A C 1
ATOM 851 O O . THR A 1 108 ? -10.165 10.064 7.074 1.00 93.62 108 THR A O 1
ATOM 854 N N . LYS A 1 109 ? -11.701 9.900 8.705 1.00 92.00 109 LYS A N 1
ATOM 855 C CA . LYS A 1 109 ? -11.635 11.312 9.119 1.00 92.00 109 LYS A CA 1
ATOM 856 C C . LYS A 1 109 ? -10.343 11.677 9.855 1.00 92.00 109 LYS A C 1
ATOM 858 O O . LYS A 1 109 ? -10.038 12.857 9.985 1.00 92.00 109 LYS A O 1
ATOM 863 N N . LYS A 1 110 ? -9.609 10.694 10.387 1.00 92.94 110 LYS A N 1
ATOM 864 C CA . LYS A 1 110 ? -8.390 10.954 11.162 1.00 92.94 110 LYS A CA 1
ATOM 865 C C . LYS A 1 110 ? -7.235 11.327 10.234 1.00 92.94 110 LYS A C 1
ATOM 867 O O . LYS A 1 110 ? -7.138 10.817 9.113 1.00 92.94 110 LYS A O 1
ATOM 872 N N . GLY A 1 111 ? -6.329 12.171 10.724 1.00 93.25 111 GLY A N 1
ATOM 873 C CA . GLY A 1 111 ? -5.098 12.531 10.020 1.00 93.25 111 GLY A CA 1
ATOM 874 C C . GLY A 1 111 ? -4.161 11.334 9.833 1.00 93.25 111 GLY A C 1
ATOM 875 O O . GLY A 1 111 ? -4.349 10.276 10.434 1.00 93.25 111 GLY A O 1
ATOM 876 N N . GLN A 1 112 ? -3.147 11.487 8.980 1.00 91.25 112 GLN A N 1
ATOM 877 C CA . GLN A 1 112 ? -2.238 10.389 8.632 1.00 91.25 112 GLN A CA 1
ATOM 878 C C . GLN A 1 112 ? -1.324 9.960 9.793 1.00 91.25 112 GLN A C 1
ATOM 880 O O . GLN A 1 112 ? -1.042 8.773 9.921 1.00 91.25 112 GLN A O 1
ATOM 885 N N . HIS A 1 113 ? -0.899 10.908 10.635 1.00 92.25 113 HIS A N 1
ATOM 886 C CA . HIS A 1 113 ? -0.012 10.678 11.788 1.00 92.25 113 HIS A CA 1
ATOM 887 C C . HIS A 1 113 ? -0.764 10.499 13.118 1.00 92.25 113 HIS A C 1
ATOM 889 O O . HIS A 1 113 ? -0.157 10.495 14.185 1.00 92.25 113 HIS A O 1
ATOM 895 N N . THR A 1 114 ? -2.094 10.399 13.080 1.00 93.62 114 THR A N 1
ATOM 896 C CA . THR A 1 114 ? -2.897 10.152 14.282 1.00 93.62 114 THR A CA 1
ATOM 897 C C . THR A 1 114 ? -2.707 8.713 14.763 1.00 93.62 114 THR A C 1
ATOM 899 O O . THR A 1 114 ? -2.370 7.826 13.981 1.00 93.62 114 THR A O 1
ATOM 902 N N . GLN A 1 115 ? -2.966 8.470 16.050 1.00 93.62 115 GLN A N 1
ATOM 903 C CA . GLN A 1 115 ? -2.987 7.125 16.616 1.00 93.62 115 GLN A CA 1
ATOM 904 C C . GLN A 1 115 ? -3.898 6.197 15.798 1.00 93.62 115 GLN A C 1
ATOM 906 O O . GLN A 1 115 ? -5.077 6.496 15.559 1.00 93.62 115 GLN A O 1
ATOM 911 N N . CYS A 1 116 ? -3.326 5.076 15.365 1.00 95.56 116 CYS A N 1
ATOM 912 C CA . CYS A 1 116 ? -4.048 4.042 14.642 1.00 95.56 116 CYS A CA 1
ATOM 913 C C . CYS A 1 116 ? -4.835 3.133 15.597 1.00 95.56 116 CYS A C 1
ATOM 915 O O . CYS A 1 116 ? -4.552 3.082 16.791 1.00 95.56 116 CYS A O 1
ATOM 917 N N . ILE A 1 117 ? -5.847 2.442 15.064 1.00 95.88 117 ILE A N 1
ATOM 918 C CA . ILE A 1 117 ? -6.602 1.432 15.822 1.00 95.88 117 ILE A CA 1
ATOM 919 C C . ILE A 1 117 ? -5.727 0.188 15.983 1.00 95.88 117 ILE A C 1
ATOM 921 O O . ILE A 1 117 ? -5.588 -0.345 17.078 1.00 95.88 117 ILE A O 1
ATOM 925 N N . GLU A 1 118 ? -5.136 -0.249 14.870 1.00 96.44 118 GLU A N 1
ATOM 926 C CA . GLU A 1 118 ? -4.265 -1.413 14.793 1.00 96.44 118 GLU A CA 1
ATOM 927 C C . GLU A 1 118 ? -3.277 -1.252 13.633 1.00 96.44 118 GLU A C 1
ATOM 929 O O . GLU A 1 118 ? -3.626 -0.742 12.559 1.00 96.44 118 GLU A O 1
ATOM 934 N N . GLN A 1 119 ? -2.050 -1.720 13.840 1.00 97.19 119 GLN A N 1
ATOM 935 C CA . GLN A 1 119 ? -1.047 -1.872 12.797 1.00 97.19 119 GLN A CA 1
ATOM 936 C C . GLN A 1 119 ? -1.052 -3.316 12.292 1.00 97.19 119 GLN A C 1
ATOM 938 O O . GLN A 1 119 ? -0.813 -4.240 13.061 1.00 97.19 119 GLN A O 1
ATOM 943 N N . ILE A 1 120 ? -1.296 -3.502 10.994 1.00 97.50 120 ILE A N 1
ATOM 944 C CA . ILE A 1 120 ? -1.402 -4.832 10.380 1.00 97.50 120 ILE A CA 1
ATOM 945 C C . ILE A 1 120 ? -0.121 -5.231 9.630 1.00 97.50 120 ILE A C 1
ATOM 947 O O . ILE A 1 120 ? 0.107 -6.407 9.348 1.00 97.50 120 ILE A O 1
ATOM 951 N N . GLY A 1 121 ? 0.716 -4.254 9.277 1.00 97.56 121 GLY A N 1
ATOM 952 C CA . GLY A 1 121 ? 1.907 -4.518 8.483 1.00 97.56 121 GLY A CA 1
ATOM 953 C C . GLY A 1 121 ? 2.833 -3.324 8.298 1.00 97.56 121 GLY A C 1
ATOM 954 O O . GLY A 1 121 ? 2.642 -2.243 8.869 1.00 97.56 121 GLY A O 1
ATOM 955 N N . SER A 1 122 ? 3.841 -3.522 7.457 1.00 97.69 122 SER A N 1
ATOM 956 C CA . SER A 1 122 ? 4.836 -2.518 7.085 1.00 97.69 122 SER A CA 1
ATOM 957 C C . SER A 1 122 ? 5.278 -2.680 5.632 1.00 97.69 122 SER A C 1
ATOM 959 O O . SER A 1 122 ? 5.168 -3.755 5.043 1.00 97.69 122 SER A O 1
ATOM 961 N N . PHE A 1 123 ? 5.758 -1.586 5.053 1.00 97.69 123 PHE A N 1
ATOM 962 C CA . PHE A 1 123 ? 6.258 -1.520 3.690 1.00 97.69 123 PHE A CA 1
ATOM 963 C C . PHE A 1 123 ? 7.473 -0.589 3.627 1.00 97.69 123 PHE A C 1
ATOM 965 O O . PHE A 1 123 ? 7.366 0.599 3.956 1.00 97.69 123 PHE A O 1
ATOM 972 N N . ASP A 1 124 ? 8.614 -1.128 3.190 1.00 96.81 124 ASP A N 1
ATOM 973 C CA . ASP A 1 124 ? 9.797 -0.342 2.833 1.00 96.81 124 ASP A CA 1
ATOM 974 C C . ASP A 1 124 ? 9.852 -0.174 1.300 1.00 96.81 124 ASP A C 1
ATOM 976 O O . ASP A 1 124 ? 10.021 -1.159 0.572 1.00 96.81 124 ASP A O 1
ATOM 980 N N . PRO A 1 125 ? 9.668 1.053 0.776 1.00 96.12 125 PRO A N 1
ATOM 981 C CA . PRO A 1 125 ? 9.773 1.314 -0.655 1.00 96.12 125 PRO A CA 1
ATOM 982 C C . PRO A 1 125 ? 11.222 1.286 -1.157 1.00 96.12 125 PRO A C 1
ATOM 984 O O . PRO A 1 125 ? 11.433 1.127 -2.364 1.00 96.12 125 PRO A O 1
ATOM 987 N N . LEU A 1 126 ? 12.198 1.490 -0.267 1.00 96.00 126 LEU A N 1
ATOM 988 C CA . LEU A 1 126 ? 13.609 1.476 -0.611 1.00 96.00 126 LEU A CA 1
ATOM 989 C C . LEU A 1 126 ? 14.119 0.043 -0.624 1.00 96.00 126 LEU A C 1
ATOM 991 O O . LEU A 1 126 ? 13.735 -0.797 0.187 1.00 96.00 126 LEU A O 1
ATOM 995 N N . THR A 1 127 ? 14.996 -0.230 -1.578 1.00 95.62 127 THR A N 1
ATOM 996 C CA . THR A 1 127 ? 15.570 -1.553 -1.745 1.00 95.62 127 THR A CA 1
ATOM 997 C C . THR A 1 127 ? 16.659 -1.812 -0.711 1.00 95.62 127 THR A C 1
ATOM 999 O O . THR A 1 127 ? 17.451 -0.930 -0.370 1.00 95.62 127 THR A O 1
ATOM 1002 N N . ASN A 1 128 ? 16.712 -3.047 -0.218 1.00 94.38 128 ASN A N 1
ATOM 1003 C CA . ASN A 1 128 ? 17.817 -3.522 0.610 1.00 94.38 128 ASN A CA 1
ATOM 1004 C C . ASN A 1 128 ? 19.082 -3.766 -0.247 1.00 94.38 128 ASN A C 1
ATOM 1006 O O . ASN A 1 128 ? 19.065 -3.625 -1.470 1.00 94.38 128 ASN A O 1
ATOM 1010 N N . LYS A 1 129 ? 20.178 -4.207 0.381 1.00 96.00 129 LYS A N 1
ATOM 1011 C CA . LYS A 1 129 ? 21.417 -4.659 -0.277 1.00 96.00 129 LYS A CA 1
ATOM 1012 C C . LYS A 1 129 ? 21.175 -5.745 -1.336 1.00 96.00 129 LYS A C 1
ATOM 1014 O O . LYS A 1 129 ? 21.922 -5.823 -2.301 1.00 96.00 129 LYS A O 1
ATOM 1019 N N . TYR A 1 130 ? 20.119 -6.544 -1.172 1.00 95.75 130 TYR A N 1
ATOM 1020 C CA . TYR A 1 130 ? 19.711 -7.601 -2.105 1.00 95.75 130 TYR A CA 1
ATOM 1021 C C . TYR A 1 130 ? 18.737 -7.124 -3.200 1.00 95.75 130 TYR A C 1
ATOM 1023 O O . TYR A 1 130 ? 18.153 -7.942 -3.899 1.00 95.75 130 TYR A O 1
ATOM 1031 N N . ASN A 1 131 ? 18.540 -5.809 -3.354 1.00 95.38 131 ASN A N 1
ATOM 1032 C CA . ASN A 1 131 ? 17.631 -5.198 -4.331 1.00 95.38 131 ASN A CA 1
ATOM 1033 C C . ASN A 1 131 ? 16.140 -5.589 -4.183 1.00 95.38 131 ASN A C 1
ATOM 1035 O O . ASN A 1 131 ? 15.347 -5.464 -5.113 1.00 95.38 131 ASN A O 1
ATOM 1039 N N . GLU A 1 132 ? 15.744 -6.040 -2.996 1.00 95.69 132 GLU A N 1
ATOM 1040 C CA . GLU A 1 132 ? 14.370 -6.422 -2.658 1.00 95.69 132 GLU A CA 1
ATOM 1041 C C . GLU A 1 132 ? 13.635 -5.295 -1.919 1.00 95.69 132 GLU A C 1
ATOM 1043 O O . GLU A 1 132 ? 14.245 -4.536 -1.158 1.00 95.69 132 GLU A O 1
ATOM 1048 N N . LYS A 1 133 ? 12.316 -5.203 -2.124 1.00 96.06 133 LYS A N 1
ATOM 1049 C CA . LYS A 1 133 ? 11.423 -4.315 -1.366 1.00 96.06 133 LYS A CA 1
ATOM 1050 C C . LYS A 1 133 ? 10.681 -5.135 -0.324 1.00 96.06 133 LYS A C 1
ATOM 1052 O O . LYS A 1 133 ? 9.970 -6.076 -0.672 1.00 96.06 133 LYS A O 1
ATOM 1057 N N . LEU A 1 134 ? 10.846 -4.773 0.943 1.00 96.25 134 LEU A N 1
ATOM 1058 C CA . LEU A 1 134 ? 10.320 -5.556 2.055 1.00 96.25 134 LEU A CA 1
ATOM 1059 C C . LEU A 1 134 ? 8.875 -5.165 2.368 1.00 96.25 134 LEU A C 1
ATOM 1061 O O . LEU A 1 134 ? 8.543 -3.986 2.524 1.00 96.25 134 LEU A O 1
ATOM 1065 N N . VAL A 1 135 ? 8.024 -6.180 2.500 1.00 97.31 135 VAL A N 1
ATOM 1066 C CA . VAL A 1 135 ? 6.614 -6.036 2.862 1.00 97.31 135 VAL A CA 1
ATOM 1067 C C . VAL A 1 135 ? 6.284 -7.068 3.933 1.00 97.31 135 VAL A C 1
ATOM 1069 O O . VAL A 1 135 ? 6.508 -8.258 3.735 1.00 97.31 135 VAL A O 1
ATOM 1072 N N . SER A 1 136 ? 5.723 -6.620 5.052 1.00 97.12 136 SER A N 1
ATOM 1073 C CA . SER A 1 136 ? 5.177 -7.500 6.085 1.00 97.12 136 SER A CA 1
ATOM 1074 C C . SER A 1 136 ? 3.669 -7.307 6.157 1.00 97.12 136 SER A C 1
ATOM 1076 O O . SER A 1 136 ? 3.202 -6.177 6.318 1.00 97.12 136 SER A O 1
ATOM 1078 N N . LEU A 1 137 ? 2.906 -8.393 6.006 1.00 96.94 137 LEU A N 1
ATOM 1079 C CA . LEU A 1 137 ? 1.443 -8.392 5.994 1.00 96.94 137 LEU A CA 1
ATOM 1080 C C . LEU A 1 137 ? 0.911 -9.481 6.922 1.00 96.94 137 LEU A C 1
ATOM 1082 O O . LEU A 1 137 ? 1.216 -10.657 6.738 1.00 96.94 137 LEU A O 1
ATOM 1086 N N . ASN A 1 138 ? 0.045 -9.110 7.864 1.00 97.25 138 ASN A N 1
ATOM 1087 C CA . ASN A 1 138 ? -0.759 -10.081 8.595 1.00 97.25 138 ASN A CA 1
ATOM 1088 C C . ASN A 1 138 ? -2.110 -10.298 7.882 1.00 97.25 138 ASN A C 1
ATOM 1090 O O . ASN A 1 138 ? -3.053 -9.516 8.027 1.00 97.25 138 ASN A O 1
ATOM 1094 N N . PHE A 1 139 ? -2.198 -11.379 7.102 1.00 96.62 139 PHE A N 1
ATOM 1095 C CA . PHE A 1 139 ? -3.382 -11.714 6.301 1.00 96.62 139 PHE A CA 1
ATOM 1096 C C . PHE A 1 139 ? -4.633 -12.020 7.133 1.00 96.62 139 PHE A C 1
ATOM 1098 O O . PHE A 1 139 ? -5.746 -11.718 6.697 1.00 96.62 139 PHE A O 1
ATOM 1105 N N . GLU A 1 140 ? -4.472 -12.584 8.330 1.00 96.88 140 GLU A N 1
ATOM 1106 C CA . GLU A 1 140 ? -5.587 -12.906 9.223 1.00 96.88 140 GLU A CA 1
ATOM 1107 C C . GLU A 1 140 ? -6.310 -11.630 9.663 1.00 96.88 140 GLU A C 1
ATOM 1109 O O . GLU A 1 140 ? -7.530 -11.499 9.518 1.00 96.88 140 GLU A O 1
ATOM 1114 N N . ARG A 1 141 ? -5.539 -10.637 10.113 1.00 97.56 141 ARG A N 1
ATOM 1115 C CA . ARG A 1 141 ? -6.079 -9.344 10.543 1.00 97.56 141 ARG A CA 1
ATOM 1116 C C . ARG A 1 141 ? -6.652 -8.549 9.375 1.00 97.56 141 ARG A C 1
ATOM 1118 O O . ARG A 1 141 ? -7.708 -7.938 9.523 1.00 97.56 141 ARG A O 1
ATOM 1125 N N . ILE A 1 142 ? -6.030 -8.604 8.194 1.00 97.44 142 ILE A N 1
ATOM 1126 C CA . ILE A 1 142 ? -6.584 -7.986 6.976 1.00 97.44 142 ILE A CA 1
ATOM 1127 C C . ILE A 1 142 ? -7.972 -8.560 6.671 1.00 97.44 142 ILE A C 1
ATOM 1129 O O . ILE A 1 142 ? -8.924 -7.797 6.499 1.00 97.44 142 ILE A O 1
ATOM 1133 N N . LYS A 1 143 ? -8.113 -9.893 6.660 1.00 97.31 143 LYS A N 1
ATOM 1134 C CA . LYS A 1 143 ? -9.399 -10.562 6.414 1.00 97.31 143 LYS A CA 1
ATOM 1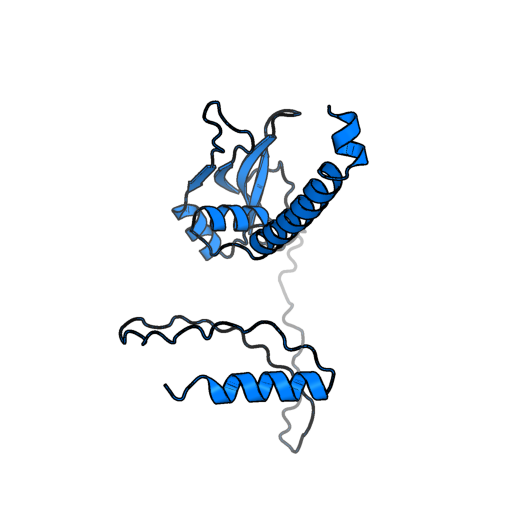135 C C . LYS A 1 143 ? -10.448 -10.165 7.456 1.00 97.31 143 LYS A C 1
ATOM 1137 O O . LYS A 1 143 ? -11.573 -9.840 7.081 1.00 97.31 143 LYS A O 1
ATOM 1142 N N . TYR A 1 144 ? -10.077 -10.138 8.737 1.00 97.75 144 TYR A N 1
ATOM 1143 C CA . TYR A 1 144 ? -10.962 -9.705 9.820 1.00 97.75 144 TYR A CA 1
ATOM 1144 C C . TYR A 1 144 ? -11.517 -8.297 9.571 1.00 97.75 144 TYR A C 1
ATOM 1146 O O . TYR A 1 144 ? -12.731 -8.090 9.608 1.00 97.75 144 TYR A O 1
ATOM 1154 N N . TRP A 1 145 ? -10.648 -7.331 9.269 1.00 97.31 145 TRP A N 1
ATOM 1155 C CA . TRP A 1 145 ? -11.061 -5.941 9.089 1.00 97.31 145 TRP A CA 1
ATOM 1156 C C . TRP A 1 145 ? -11.881 -5.720 7.822 1.00 97.31 145 TRP A C 1
ATOM 1158 O O . TRP A 1 145 ? -12.842 -4.953 7.859 1.00 97.31 145 TRP A O 1
ATOM 1168 N N . ILE A 1 146 ? -11.568 -6.426 6.734 1.00 96.81 146 ILE A N 1
ATOM 1169 C CA . ILE A 1 146 ? -12.403 -6.420 5.526 1.00 96.81 146 ILE A CA 1
ATOM 1170 C C . ILE A 1 146 ? -13.806 -6.954 5.849 1.00 96.81 146 ILE A C 1
ATOM 1172 O O . ILE A 1 146 ? -14.793 -6.336 5.456 1.00 96.81 146 ILE A O 1
ATOM 1176 N N . GLY A 1 147 ? -13.913 -8.028 6.642 1.00 96.81 147 GLY A N 1
ATOM 1177 C CA . GLY A 1 147 ? -15.199 -8.542 7.132 1.00 96.81 147 GLY A CA 1
ATOM 1178 C C . GLY A 1 147 ? -15.979 -7.537 7.991 1.00 96.81 147 GLY A C 1
ATOM 1179 O O . GLY A 1 147 ? -17.204 -7.518 7.958 1.00 96.81 147 GLY A O 1
ATOM 1180 N N . HIS A 1 148 ? -15.281 -6.638 8.690 1.00 95.75 148 HIS A N 1
ATOM 1181 C CA . HIS A 1 148 ? -15.869 -5.530 9.458 1.00 95.75 148 HIS A CA 1
ATOM 1182 C C . HIS A 1 148 ? -16.181 -4.281 8.609 1.00 95.75 148 HIS A C 1
ATOM 1184 O O . HIS A 1 148 ? -16.467 -3.212 9.158 1.00 95.75 148 HIS A O 1
ATOM 1190 N N . GLY A 1 149 ? -16.105 -4.386 7.279 1.00 95.25 149 GLY A N 1
ATOM 1191 C CA . GLY A 1 149 ? -16.392 -3.292 6.352 1.00 95.25 149 GLY A CA 1
ATOM 1192 C C . GLY A 1 149 ? -15.258 -2.274 6.211 1.00 95.25 149 GLY A C 1
ATOM 1193 O O . GLY A 1 149 ? -15.514 -1.125 5.849 1.00 95.25 149 GLY A O 1
ATOM 1194 N N . ALA A 1 150 ? -14.011 -2.649 6.520 1.00 97.06 150 ALA A N 1
ATOM 1195 C CA . ALA A 1 150 ? -12.867 -1.783 6.263 1.00 97.06 150 ALA A CA 1
ATOM 1196 C C . ALA A 1 150 ? -12.515 -1.768 4.770 1.00 97.06 150 ALA A C 1
ATOM 1198 O O . ALA A 1 150 ? -12.310 -2.814 4.154 1.00 97.06 150 ALA A O 1
ATOM 1199 N N . ILE A 1 151 ? -12.396 -0.570 4.198 1.00 95.75 151 ILE A N 1
ATOM 1200 C CA . ILE A 1 151 ? -12.078 -0.389 2.777 1.00 95.75 151 ILE A CA 1
ATOM 1201 C C . ILE A 1 151 ? -10.558 -0.210 2.621 1.00 95.75 151 ILE A C 1
ATOM 1203 O O . ILE A 1 151 ? -9.987 0.667 3.278 1.00 95.75 151 ILE A O 1
ATOM 1207 N N . PRO A 1 152 ? -9.865 -0.997 1.780 1.00 97.25 152 PRO A N 1
ATOM 1208 C CA . PRO A 1 152 ? -8.459 -0.760 1.472 1.00 97.25 152 PRO A CA 1
ATOM 1209 C C . PRO A 1 152 ? -8.293 0.437 0.527 1.00 97.25 152 PRO A C 1
ATOM 1211 O O . PRO A 1 152 ? -9.053 0.611 -0.424 1.00 97.25 152 PRO A O 1
ATOM 1214 N N . SER A 1 153 ? -7.277 1.270 0.761 1.00 96.62 153 SER A N 1
ATOM 1215 C CA . SER A 1 153 ? -6.925 2.348 -0.170 1.00 96.62 153 SER A CA 1
ATOM 1216 C C . SER A 1 153 ? -6.309 1.794 -1.460 1.00 96.62 153 SER A C 1
ATOM 1218 O O . SER A 1 153 ? -5.747 0.702 -1.468 1.00 96.62 153 SER A O 1
ATOM 1220 N N . THR A 1 154 ? -6.353 2.552 -2.561 1.00 96.50 154 THR A N 1
ATOM 1221 C CA . THR A 1 154 ? -5.865 2.081 -3.870 1.00 96.50 154 THR A CA 1
ATOM 1222 C C . THR A 1 154 ? -4.432 1.527 -3.863 1.00 96.50 154 THR A C 1
ATOM 1224 O O . THR A 1 154 ? -4.237 0.447 -4.413 1.00 96.50 154 THR A O 1
ATOM 1227 N N . PRO A 1 155 ? -3.419 2.174 -3.243 1.00 96.38 155 PRO A N 1
ATOM 1228 C CA . PRO A 1 155 ? -2.068 1.613 -3.24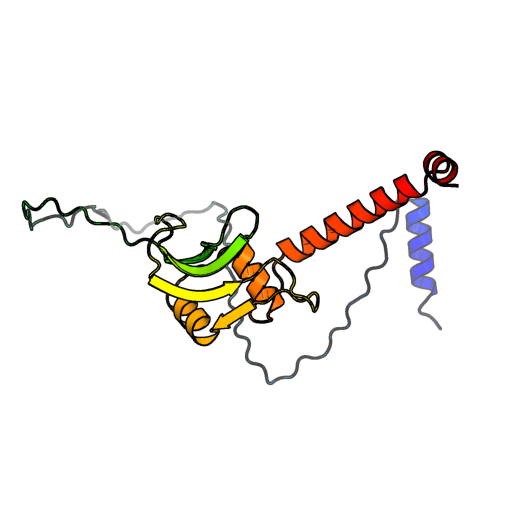4 1.00 96.38 155 PRO A CA 1
ATOM 1229 C C . PRO A 1 155 ? -1.942 0.379 -2.328 1.00 96.38 155 PRO A C 1
ATOM 1231 O O . PRO A 1 155 ? -1.121 -0.493 -2.591 1.00 96.38 155 PRO A O 1
ATOM 1234 N N . VAL A 1 156 ? -2.771 0.259 -1.281 1.00 97.19 156 VAL A N 1
ATOM 1235 C CA . VAL A 1 156 ? -2.845 -0.970 -0.469 1.00 97.19 156 VAL A CA 1
ATOM 1236 C C . VAL A 1 156 ? -3.495 -2.094 -1.278 1.00 97.19 156 VAL A C 1
ATOM 1238 O O . VAL A 1 156 ? -3.016 -3.220 -1.241 1.00 97.19 156 VAL A O 1
ATOM 1241 N N . ALA A 1 157 ? -4.540 -1.799 -2.054 1.00 97.38 157 ALA A N 1
ATOM 1242 C CA . ALA A 1 157 ? -5.173 -2.769 -2.944 1.00 97.38 157 ALA A CA 1
ATOM 1243 C C . ALA A 1 157 ? -4.206 -3.272 -4.031 1.00 97.38 157 ALA A C 1
ATOM 1245 O O . ALA A 1 157 ? -4.183 -4.464 -4.317 1.00 97.38 157 ALA A O 1
ATOM 1246 N N . GLU A 1 158 ? -3.362 -2.398 -4.589 1.00 97.00 158 GLU A N 1
ATOM 1247 C CA . GLU A 1 158 ? -2.285 -2.803 -5.505 1.00 97.00 158 GLU A CA 1
ATOM 1248 C C . GLU A 1 158 ? -1.269 -3.721 -4.827 1.00 97.00 158 GLU A C 1
ATOM 1250 O O . GLU A 1 158 ? -0.918 -4.755 -5.389 1.00 97.00 158 GLU A O 1
ATOM 1255 N N . LEU A 1 159 ? -0.838 -3.379 -3.609 1.00 96.81 159 LEU A N 1
ATOM 1256 C CA . LEU A 1 159 ? 0.095 -4.195 -2.834 1.00 96.81 159 LEU A CA 1
ATOM 1257 C C . LEU A 1 159 ? -0.484 -5.588 -2.53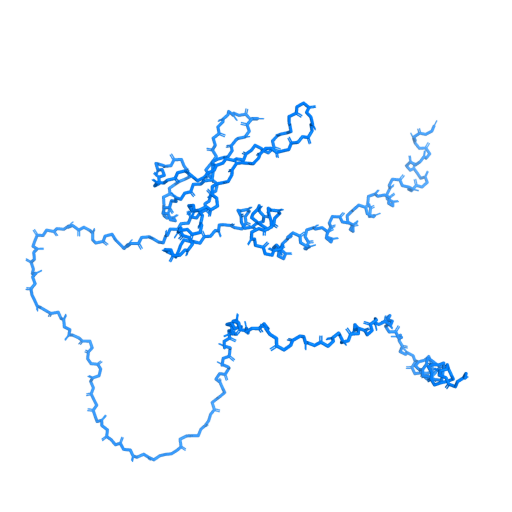0 1.00 96.81 159 LEU A C 1
ATOM 1259 O O . LEU A 1 159 ? 0.201 -6.592 -2.697 1.00 96.81 159 LEU A O 1
ATOM 1263 N N . LEU A 1 160 ? -1.760 -5.658 -2.139 1.00 96.81 160 LEU A N 1
ATOM 1264 C CA . LEU A 1 160 ? -2.472 -6.918 -1.904 1.00 96.81 160 LEU A CA 1
ATOM 1265 C C . LEU A 1 160 ? -2.689 -7.724 -3.192 1.00 96.81 160 LEU A C 1
ATOM 1267 O O . LEU A 1 160 ? -2.693 -8.953 -3.143 1.00 96.81 160 LEU A O 1
ATOM 1271 N N . GLY A 1 161 ? -2.838 -7.048 -4.334 1.00 96.62 161 GLY A N 1
ATOM 1272 C CA . GLY A 1 161 ? -2.889 -7.681 -5.650 1.00 96.62 161 GLY A CA 1
ATOM 1273 C C . GLY A 1 161 ? -1.562 -8.335 -6.035 1.00 96.62 161 GLY A C 1
ATOM 1274 O O . GLY A 1 161 ? -1.544 -9.465 -6.510 1.00 96.62 161 GLY A O 1
ATOM 1275 N N . LEU A 1 162 ? -0.437 -7.663 -5.766 1.00 95.12 162 LEU A N 1
ATOM 1276 C CA . LEU A 1 162 ? 0.903 -8.225 -5.980 1.00 95.12 162 LEU A CA 1
ATOM 1277 C C . LEU A 1 162 ? 1.201 -9.402 -5.041 1.00 95.12 162 LEU A C 1
ATOM 1279 O O . LEU A 1 162 ? 1.884 -10.339 -5.438 1.00 95.12 162 LEU A O 1
ATOM 1283 N N . ALA A 1 163 ? 0.666 -9.374 -3.819 1.00 95.19 163 ALA A N 1
ATOM 1284 C CA . ALA A 1 163 ? 0.785 -10.470 -2.858 1.00 95.19 163 ALA A CA 1
ATOM 1285 C C . ALA A 1 163 ? -0.096 -11.693 -3.195 1.00 95.19 163 ALA A C 1
ATOM 1287 O O . ALA A 1 163 ? -0.011 -12.705 -2.505 1.00 95.19 163 ALA A O 1
ATOM 1288 N N . GLY A 1 164 ? -0.966 -11.603 -4.210 1.00 95.56 164 GLY A N 1
ATOM 1289 C CA . GLY A 1 164 ? -1.891 -12.674 -4.591 1.00 95.56 164 GLY A CA 1
ATOM 1290 C C . GLY A 1 164 ? -3.121 -12.814 -3.685 1.00 95.56 164 GLY A C 1
ATOM 1291 O O . GLY A 1 164 ? -3.846 -13.798 -3.793 1.00 95.56 164 GLY A O 1
ATOM 1292 N N . PHE A 1 165 ? -3.381 -11.847 -2.795 1.00 95.56 165 PHE A N 1
ATOM 1293 C CA . PHE A 1 165 ? -4.584 -11.843 -1.951 1.00 95.56 165 PHE A CA 1
ATOM 1294 C C . PHE A 1 165 ? -5.812 -11.315 -2.706 1.00 95.56 165 PHE A C 1
ATOM 1296 O O . PHE A 1 165 ? -6.923 -11.815 -2.536 1.00 95.56 165 PHE A O 1
ATOM 1303 N N . PHE A 1 166 ? -5.607 -10.309 -3.557 1.00 95.38 166 PHE A N 1
ATOM 1304 C CA . PHE A 1 166 ? -6.606 -9.790 -4.489 1.00 95.38 166 PHE A CA 1
ATOM 1305 C C . PHE A 1 166 ? -6.186 -10.058 -5.938 1.00 95.38 166 PHE A C 1
ATOM 1307 O O . PHE A 1 166 ? -5.007 -10.303 -6.196 1.00 95.38 166 PHE A O 1
ATOM 1314 N N . PRO A 1 167 ? -7.113 -9.980 -6.912 1.00 95.69 167 PRO A N 1
ATOM 1315 C CA . PRO A 1 167 ? -6.714 -9.871 -8.308 1.00 95.69 167 PRO A CA 1
ATOM 1316 C C . PRO A 1 167 ? -5.894 -8.592 -8.528 1.00 95.69 167 PRO A C 1
ATOM 1318 O O . PRO A 1 167 ? -6.035 -7.599 -7.806 1.00 95.69 167 PRO A O 1
ATOM 1321 N N . VAL A 1 168 ? -5.045 -8.602 -9.555 1.00 95.56 168 VAL A N 1
ATOM 1322 C CA . VAL A 1 168 ? -4.240 -7.434 -9.928 1.00 95.56 168 VAL A CA 1
ATOM 1323 C C . VAL A 1 168 ? -5.159 -6.245 -10.215 1.00 95.56 168 VAL A C 1
ATOM 1325 O O . VAL A 1 168 ? -6.062 -6.320 -11.047 1.00 95.56 168 VAL A O 1
ATOM 1328 N N . HIS A 1 169 ? -4.927 -5.129 -9.523 1.00 96.19 169 HIS A N 1
ATOM 1329 C CA . HIS A 1 169 ? -5.765 -3.940 -9.642 1.00 96.19 169 HIS A CA 1
ATOM 1330 C C . HIS A 1 169 ? -5.680 -3.342 -11.067 1.00 96.19 169 HIS A C 1
ATOM 1332 O O . HIS A 1 169 ? -4.581 -3.244 -11.623 1.00 96.19 169 HIS A O 1
ATOM 1338 N N . PRO A 1 170 ? -6.788 -2.857 -11.667 1.00 95.94 170 PRO A N 1
ATOM 1339 C CA . PRO A 1 170 ? -6.790 -2.331 -13.040 1.00 95.94 170 PRO A CA 1
ATOM 1340 C C . PRO A 1 170 ? -5.814 -1.161 -13.249 1.00 95.94 170 PRO A C 1
ATOM 1342 O O . PRO A 1 170 ? -5.247 -1.005 -14.330 1.00 95.94 170 PRO A O 1
ATOM 1345 N N . ARG A 1 171 ? -5.550 -0.359 -12.205 1.00 95.56 171 ARG A N 1
ATOM 1346 C CA . ARG A 1 171 ? -4.545 0.723 -12.252 1.00 95.56 171 ARG A CA 1
ATOM 1347 C C . ARG A 1 171 ? -3.134 0.199 -12.525 1.00 95.56 171 ARG A C 1
ATOM 1349 O O . ARG A 1 171 ? -2.402 0.854 -13.265 1.00 95.56 171 ARG A O 1
ATOM 1356 N N . THR A 1 172 ? -2.774 -0.976 -12.014 1.00 95.31 172 THR A N 1
ATOM 1357 C CA . THR A 1 172 ? -1.484 -1.619 -12.294 1.00 95.31 172 THR A CA 1
ATOM 1358 C C . THR A 1 172 ? -1.362 -1.965 -13.778 1.00 95.31 172 THR A C 1
ATOM 1360 O O . THR A 1 172 ? -0.372 -1.594 -14.407 1.00 95.31 172 THR A O 1
ATOM 1363 N N . TYR A 1 173 ? -2.396 -2.576 -14.371 1.00 93.56 173 TYR A N 1
ATOM 1364 C CA . TYR A 1 173 ? -2.432 -2.898 -15.805 1.00 93.56 173 TYR A CA 1
ATOM 1365 C C . TYR A 1 173 ? -2.318 -1.642 -16.683 1.00 93.56 173 TYR A C 1
ATOM 1367 O O . TYR A 1 173 ? -1.467 -1.564 -17.572 1.00 93.56 173 TYR A O 1
ATOM 1375 N N . MET A 1 174 ? -3.124 -0.619 -16.385 1.00 96.44 174 MET A N 1
ATOM 1376 C CA . MET A 1 174 ? -3.110 0.650 -17.120 1.00 96.44 174 MET A CA 1
ATOM 1377 C C . MET A 1 174 ? -1.759 1.368 -17.015 1.00 96.44 174 MET A C 1
ATOM 1379 O O . MET A 1 174 ? -1.278 1.933 -17.996 1.00 96.44 174 MET A O 1
ATOM 1383 N N . THR A 1 175 ? -1.126 1.333 -15.841 1.00 96.19 175 THR A N 1
ATOM 1384 C CA . THR A 1 175 ? 0.193 1.944 -15.618 1.00 96.19 175 THR A CA 1
ATOM 1385 C C . THR A 1 175 ? 1.277 1.205 -16.400 1.00 96.19 175 THR A C 1
ATOM 1387 O O . THR A 1 175 ? 2.081 1.845 -17.070 1.00 96.19 175 THR A O 1
ATOM 1390 N N . ALA A 1 176 ? 1.255 -0.130 -16.413 1.00 96.00 176 ALA A N 1
ATOM 1391 C CA . ALA A 1 176 ? 2.175 -0.932 -17.218 1.00 96.00 176 ALA A CA 1
ATOM 1392 C C . ALA A 1 176 ? 2.011 -0.679 -18.728 1.00 96.00 176 ALA A C 1
ATOM 1394 O O . ALA A 1 176 ? 2.998 -0.600 -19.456 1.00 96.00 176 ALA A O 1
ATOM 1395 N N . TRP A 1 177 ? 0.778 -0.514 -19.218 1.00 96.00 177 TRP A N 1
ATOM 1396 C CA . TRP A 1 177 ? 0.530 -0.139 -20.614 1.00 96.00 177 TRP A CA 1
ATOM 1397 C C . TRP A 1 177 ? 1.095 1.246 -20.958 1.00 96.00 177 TRP A C 1
ATOM 1399 O O . TRP A 1 177 ? 1.794 1.381 -21.959 1.00 96.00 177 TRP A O 1
ATOM 1409 N N . ARG A 1 178 ? 0.869 2.258 -20.106 1.00 97.69 178 ARG A N 1
ATOM 1410 C CA . ARG A 1 178 ? 1.433 3.605 -20.309 1.00 97.69 178 ARG A CA 1
ATOM 1411 C C . ARG A 1 178 ? 2.959 3.603 -20.276 1.00 97.69 178 ARG A C 1
ATOM 1413 O O . ARG A 1 178 ? 3.575 4.235 -21.126 1.00 97.69 178 ARG A O 1
ATOM 1420 N N . ASN A 1 179 ? 3.557 2.875 -19.334 1.00 97.38 179 ASN A N 1
ATOM 1421 C CA . ASN A 1 179 ? 5.009 2.804 -19.187 1.00 97.38 179 ASN A CA 1
ATOM 1422 C C . ASN A 1 179 ? 5.677 2.157 -20.404 1.00 97.38 179 ASN A C 1
ATOM 1424 O O . ASN A 1 179 ? 6.714 2.648 -20.829 1.00 97.38 179 ASN A O 1
ATOM 1428 N N . ARG A 1 180 ? 5.071 1.118 -20.997 1.00 97.25 180 ARG A N 1
ATOM 1429 C CA . ARG A 1 180 ? 5.575 0.497 -22.234 1.00 97.25 180 ARG A CA 1
ATOM 1430 C C . ARG A 1 180 ? 5.607 1.486 -23.398 1.00 97.25 180 ARG A C 1
ATOM 1432 O O . ARG A 1 180 ? 6.668 1.702 -23.964 1.00 97.25 180 ARG A O 1
ATOM 1439 N N . ARG A 1 181 ? 4.497 2.190 -23.653 1.00 96.94 181 ARG A N 1
ATOM 1440 C CA . ARG A 1 181 ? 4.428 3.214 -24.716 1.00 96.94 181 ARG A CA 1
ATOM 1441 C C . ARG A 1 181 ? 5.399 4.370 -24.485 1.00 96.94 181 ARG A C 1
ATOM 1443 O O . ARG A 1 181 ? 6.001 4.879 -25.423 1.00 96.94 181 ARG A O 1
ATOM 1450 N N . ALA A 1 182 ? 5.554 4.790 -23.229 1.00 96.44 182 ALA A N 1
ATOM 1451 C CA . ALA A 1 182 ? 6.531 5.808 -22.872 1.00 96.44 182 ALA A CA 1
ATOM 1452 C C . ALA A 1 182 ? 7.965 5.315 -23.120 1.00 96.44 182 ALA A C 1
ATOM 1454 O O . ALA A 1 182 ? 8.773 6.077 -23.638 1.00 96.44 182 ALA A O 1
ATOM 1455 N N . ASN A 1 183 ? 8.277 4.058 -22.798 1.00 96.81 183 ASN A N 1
ATOM 1456 C CA . ASN A 1 183 ? 9.591 3.480 -23.063 1.00 96.81 183 ASN A CA 1
ATOM 1457 C C . ASN A 1 183 ? 9.879 3.406 -24.564 1.00 96.81 183 ASN A C 1
ATOM 1459 O O . ASN A 1 183 ? 10.902 3.918 -24.986 1.00 96.81 183 ASN A O 1
ATOM 1463 N N . GLU A 1 184 ? 8.928 2.911 -25.362 1.00 96.19 184 GLU A N 1
ATOM 1464 C CA . GLU A 1 184 ? 9.015 2.883 -26.832 1.00 96.19 184 GLU A CA 1
ATOM 1465 C C . GLU A 1 184 ? 9.317 4.281 -27.397 1.00 96.19 184 GLU A C 1
ATOM 1467 O O . GLU A 1 184 ? 10.209 4.452 -28.223 1.00 96.19 184 GLU A O 1
ATOM 1472 N N . SER A 1 185 ? 8.619 5.315 -26.908 1.00 94.94 185 SER A N 1
ATOM 1473 C CA . SER A 1 185 ? 8.874 6.695 -27.340 1.00 94.94 185 SER A CA 1
ATOM 1474 C C . SER A 1 185 ? 10.246 7.228 -26.910 1.00 94.94 185 SER A C 1
ATOM 1476 O O . SER A 1 185 ? 10.845 8.010 -27.640 1.00 94.94 185 SER A O 1
ATOM 1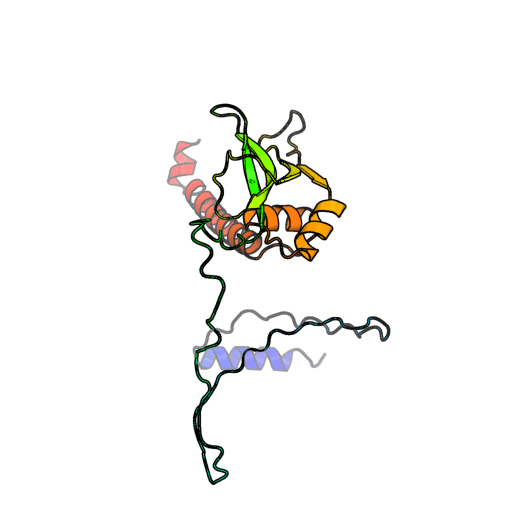478 N N . ARG A 1 186 ? 10.760 6.812 -25.744 1.00 94.00 186 ARG A N 1
ATOM 1479 C CA . ARG A 1 186 ? 12.083 7.217 -25.239 1.00 94.00 186 ARG A CA 1
ATOM 1480 C C . ARG A 1 186 ? 13.200 6.518 -26.005 1.00 94.00 186 ARG A C 1
ATOM 1482 O O . ARG A 1 186 ? 14.149 7.182 -26.396 1.00 94.00 186 ARG A O 1
ATOM 1489 N N . GLU A 1 187 ? 13.039 5.225 -26.263 1.00 94.38 187 GLU A N 1
ATOM 1490 C CA . GLU A 1 187 ? 13.939 4.420 -27.090 1.00 94.38 187 GLU A CA 1
ATOM 1491 C C . GLU A 1 187 ? 14.014 4.980 -28.516 1.00 94.38 187 GLU A C 1
ATOM 1493 O O . GLU A 1 187 ? 15.104 5.123 -29.057 1.00 94.38 187 GLU A O 1
ATOM 1498 N N . ALA A 1 188 ? 12.884 5.388 -29.106 1.00 93.81 188 ALA A N 1
ATOM 1499 C CA . ALA A 1 188 ? 12.860 6.011 -30.431 1.00 93.81 188 ALA A CA 1
ATOM 1500 C C . ALA A 1 188 ? 13.602 7.362 -30.483 1.00 93.81 188 ALA A C 1
ATOM 1502 O O . ALA A 1 188 ? 14.238 7.672 -31.488 1.00 93.81 188 ALA A O 1
ATOM 1503 N N . VAL A 1 189 ? 13.535 8.161 -29.410 1.00 93.19 189 VAL A N 1
ATOM 1504 C CA . VAL A 1 189 ? 14.292 9.420 -29.297 1.00 93.19 189 VAL A CA 1
ATOM 1505 C C . VAL A 1 189 ? 15.784 9.144 -29.108 1.00 93.19 189 VAL A C 1
ATOM 1507 O O . VAL A 1 189 ? 16.603 9.805 -29.731 1.00 93.19 189 VAL A O 1
ATOM 1510 N N . GLU A 1 190 ? 16.154 8.159 -28.291 1.00 90.88 190 GLU A N 1
ATOM 1511 C CA . GLU A 1 190 ? 17.557 7.771 -28.085 1.00 90.88 190 GLU A CA 1
ATOM 1512 C C . GLU A 1 190 ? 18.194 7.207 -29.366 1.00 90.88 190 GLU A C 1
ATOM 1514 O O . GLU A 1 190 ? 19.358 7.473 -29.653 1.00 90.88 190 GLU A O 1
ATOM 1519 N N . GLN A 1 191 ? 17.410 6.495 -30.181 1.00 88.12 191 GLN A N 1
ATOM 1520 C CA . GLN A 1 191 ? 17.841 5.926 -31.460 1.00 88.12 191 GLN A CA 1
ATOM 1521 C C . GLN A 1 191 ? 17.832 6.923 -32.630 1.00 88.12 191 GLN A C 1
ATOM 1523 O O . GLN A 1 191 ? 18.168 6.540 -33.756 1.00 88.12 191 GLN A O 1
ATOM 1528 N N . SER A 1 192 ? 17.445 8.186 -32.420 1.00 91.38 192 SER A N 1
ATOM 1529 C CA . SER A 1 192 ? 17.500 9.166 -33.501 1.00 91.38 192 SER A CA 1
ATOM 1530 C C . SER A 1 192 ? 18.964 9.409 -33.911 1.00 91.38 192 SER A C 1
ATOM 1532 O O . SER A 1 192 ? 19.855 9.481 -33.060 1.00 91.38 192 SER A O 1
ATOM 1534 N N . PRO A 1 193 ? 19.256 9.507 -35.222 1.00 89.31 193 PRO A N 1
ATOM 1535 C CA . PRO A 1 193 ? 20.631 9.535 -35.728 1.00 89.31 193 PRO A CA 1
ATOM 1536 C C . PRO A 1 193 ? 21.436 10.723 -35.186 1.00 89.31 193 PRO A C 1
ATOM 1538 O O . PRO A 1 193 ? 22.645 10.617 -35.009 1.00 89.31 193 PRO A O 1
ATOM 1541 N N . GLU A 1 194 ? 20.758 11.827 -34.878 1.00 88.75 194 GLU A N 1
ATOM 1542 C CA . GLU A 1 194 ? 21.316 13.003 -34.205 1.00 88.75 194 GLU A CA 1
ATOM 1543 C C . GLU A 1 194 ? 21.833 12.691 -32.788 1.00 88.75 194 GLU A C 1
ATOM 1545 O O . GLU A 1 194 ? 22.928 13.123 -32.441 1.00 88.75 194 GLU A O 1
ATOM 1550 N N . ASN A 1 195 ? 21.108 11.898 -31.990 1.00 85.75 195 ASN A N 1
ATOM 1551 C CA . ASN A 1 195 ? 21.500 11.548 -30.623 1.00 85.75 195 ASN A CA 1
ATOM 1552 C C . ASN A 1 195 ? 22.574 10.453 -30.606 1.00 85.75 195 ASN A C 1
ATOM 1554 O O . ASN A 1 195 ? 23.523 10.540 -29.829 1.00 85.75 195 ASN A O 1
ATOM 1558 N N . ILE A 1 196 ? 22.490 9.475 -31.515 1.00 89.69 196 ILE A N 1
ATOM 1559 C CA . ILE A 1 196 ? 23.533 8.450 -31.685 1.00 89.69 196 ILE A CA 1
ATOM 1560 C C . ILE A 1 196 ? 24.863 9.103 -32.088 1.00 89.69 196 ILE A C 1
ATOM 1562 O O . ILE A 1 196 ? 25.904 8.780 -31.516 1.00 89.69 196 ILE A O 1
ATOM 1566 N N . ALA A 1 197 ? 24.838 10.048 -33.034 1.00 87.50 197 ALA A N 1
ATOM 1567 C CA . ALA A 1 197 ? 26.034 10.750 -33.501 1.00 87.50 197 ALA A CA 1
ATOM 1568 C C . ALA A 1 197 ? 26.706 11.624 -32.425 1.00 87.50 197 ALA A C 1
ATOM 1570 O O . ALA A 1 197 ? 27.889 11.914 -32.551 1.00 87.50 197 ALA A O 1
ATOM 1571 N N . LEU A 1 198 ? 25.982 12.031 -31.376 1.00 82.50 198 LEU A N 1
ATOM 1572 C CA . LEU A 1 198 ? 26.527 12.780 -30.234 1.00 82.50 198 LEU A CA 1
ATOM 1573 C C . LEU A 1 198 ? 27.123 11.876 -29.141 1.00 82.50 198 LEU A C 1
ATOM 1575 O O . LEU A 1 198 ? 27.779 12.376 -28.228 1.00 82.50 198 LEU A O 1
ATOM 1579 N N . SER A 1 199 ? 26.866 10.567 -29.207 1.00 73.56 199 SER A N 1
ATOM 1580 C CA . SER A 1 199 ? 27.299 9.583 -28.205 1.00 73.56 199 SER A CA 1
ATOM 1581 C C . SER A 1 199 ? 28.541 8.768 -28.600 1.00 73.56 199 SER A C 1
ATOM 1583 O O . SER A 1 199 ? 29.127 8.128 -27.725 1.00 73.56 199 SER A O 1
ATOM 1585 N N . ASN A 1 200 ? 28.941 8.809 -29.880 1.00 66.19 200 ASN A N 1
ATOM 1586 C CA . ASN A 1 200 ? 30.136 8.159 -30.447 1.00 66.19 200 ASN A CA 1
ATOM 1587 C C . ASN A 1 200 ? 31.267 9.165 -30.676 1.00 66.19 200 ASN A C 1
ATOM 1589 O O . ASN A 1 200 ? 32.439 8.776 -30.474 1.00 66.19 200 ASN A O 1
#

pLDDT: mean 76.19, std 23.66, range [28.97, 97.94]

Organism: Timema californicum (NCBI:txid61474)

InterPro domains:
  IPR000307 Small ribosomal subunit protein bS16 [MF_00385] (85-163)
  IPR000307 Small ribosomal subunit protein bS16 [PF00886] (92-153)
  IPR000307 Small ribosomal subunit protein bS16 [PTHR12919] (87-194)
  IPR000307 Small ribosomal subunit protein bS16 [TIGR00002] (88-165)
  IPR023803 Small ribosomal subunit protein bS16 domain superfamily [G3DSA:3.30.1320.10] (79-198)
  IPR023803 Small ribosomal subunit protein bS16 domain superfamily [SSF54565] (87-185)

Foldseek 3Di:
DPPPPVVVVVVVVCVVVVHDDDDDDDDDDDDDDDPPDDDPDDDDDDDDDDDDDDDDDDDDDDDPDDDPDDDDPPPDPPPPPDDAAKAFEWQWDDDVVFTWTWGFIAGPPDDSPDDTPDTFWIWGPDADPVRDTDIGGDVVVVVVVVVVVYYYDPVRQCVCCVVVNDPHDVVVVVVVVVVVVVVVVVVVVCPDPVNVVVVD

Secondary structure (DSSP, 8-state):
--SSHHHHHHHHHHHHTT--PPP-------PPPPTT---------------------------------------------PPPPEEEEEEEEEETTEEEEEEEEEETTS-TTSPPSEEEEEE--S--TTSPPPEEE-HHHHHHHHHTTPEEPHHHHHHHHHTTSSPPPHHHHHHHHHHHHHHHHHHHHHTSHHHHHHH-